Protein AF-A0A1F8AQX5-F1 (afdb_monomer)

pLDDT: mean 91.67, std 10.39, range [39.06, 98.69]

InterPro domains:
  IPR021519 Protein of unknown function DUF3182 [PF11379] (1-278)

Mean predicted aligned error: 4.89 Å

Nearest PDB structures (foldseek):
  3wvq-assembly5_C  TM=5.794E-01  e=1.019E-07  Streptomyces cirratus
  3wvq-assembly4_B  TM=5.796E-01  e=1.596E-07  Streptomyces cirratus
  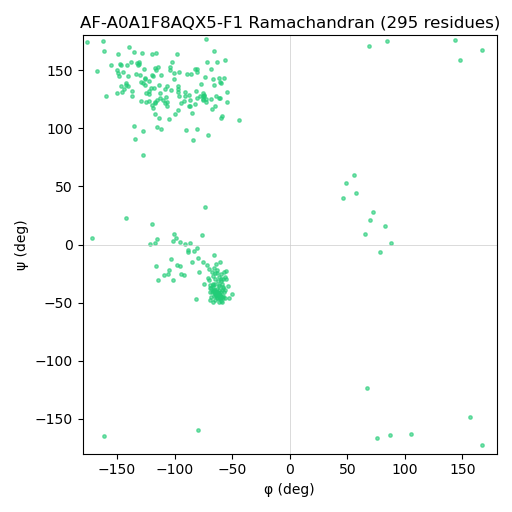3wvr-assembly6_D  TM=6.283E-01  e=5.482E-07  Streptomyces cirratus
  4hr7-assembly1_A  TM=4.420E-01  e=5.482E-07  Escherichia coli K-12
  4mv4-assembly1_A  TM=5.420E-01  e=3.489E-06  Haemophilus influenzae Rd KW20

Solvent-accessible surface area (backbone atoms only — not comparable to full-atom values): 16024 Å² total; per-residue (Å²): 124,98,70,85,55,41,88,72,50,80,18,58,50,63,94,46,74,53,74,54,23,42,26,41,54,26,38,58,72,73,80,88,84,73,68,46,87,75,63,49,68,69,57,5,62,72,40,48,88,38,22,55,67,48,23,22,28,40,45,74,70,44,45,52,50,36,52,50,53,38,47,75,72,69,38,51,37,25,39,35,52,24,84,59,66,61,62,51,70,55,45,76,45,87,42,71,72,50,45,53,57,58,56,71,73,51,57,66,69,55,29,35,66,58,25,31,28,40,28,55,40,60,44,92,59,49,48,38,30,22,32,42,34,46,60,92,96,39,50,25,12,39,40,31,43,57,36,78,37,80,57,89,98,41,56,36,69,28,25,25,48,31,41,39,22,54,35,46,69,70,40,34,52,71,74,63,50,65,48,72,69,55,43,48,38,45,52,37,25,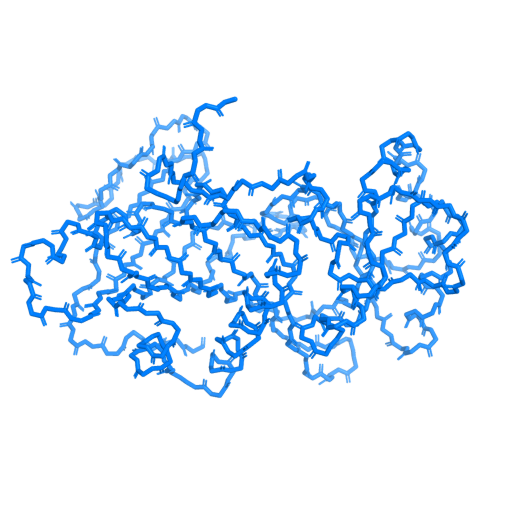50,52,49,57,62,55,48,54,81,68,69,52,45,64,12,19,41,32,24,35,19,43,34,27,24,35,90,84,67,51,78,49,64,16,45,66,43,54,46,28,63,81,54,80,63,46,59,36,57,55,54,46,52,56,49,38,70,78,35,76,86,56,55,61,44,35,23,40,23,41,44,38,72,52,61,79,87,78,81,58,93,76,45,45,77,80,40,84,46,80,64,40,27,34,34,23,32,77,43,78,84,86,62,86,80,79,70,124

Structure (mmCIF, N/CA/C/O backbone):
data_AF-A0A1F8AQX5-F1
#
_entry.id   AF-A0A1F8AQX5-F1
#
loop_
_atom_site.group_PDB
_atom_site.id
_atom_site.type_symbol
_atom_site.label_atom_id
_atom_site.label_alt_id
_atom_site.label_comp_id
_atom_site.label_asym_id
_atom_site.label_entity_id
_atom_site.label_seq_id
_atom_site.pdbx_PDB_ins_code
_atom_site.Cartn_x
_atom_site.Cartn_y
_atom_site.Cartn_z
_atom_site.occupancy
_atom_site.B_iso_or_equiv
_atom_site.auth_seq_id
_atom_site.auth_comp_id
_atom_site.auth_asym_id
_atom_site.auth_atom_id
_atom_site.pdbx_PDB_model_num
ATOM 1 N N . MET A 1 1 ? -2.960 -25.945 7.304 1.00 61.38 1 MET A N 1
ATOM 2 C CA . MET A 1 1 ? -3.423 -24.997 8.339 1.00 61.38 1 MET A CA 1
ATOM 3 C C . MET A 1 1 ? -4.936 -25.080 8.363 1.00 61.38 1 MET A C 1
ATOM 5 O O . MET A 1 1 ? -5.506 -25.111 7.284 1.00 61.38 1 MET A O 1
ATOM 9 N N . GLY A 1 2 ? -5.571 -25.205 9.529 1.00 82.12 2 GLY A N 1
ATOM 10 C CA . GLY A 1 2 ? -7.028 -25.380 9.661 1.00 82.12 2 GLY A CA 1
ATOM 11 C C . GLY A 1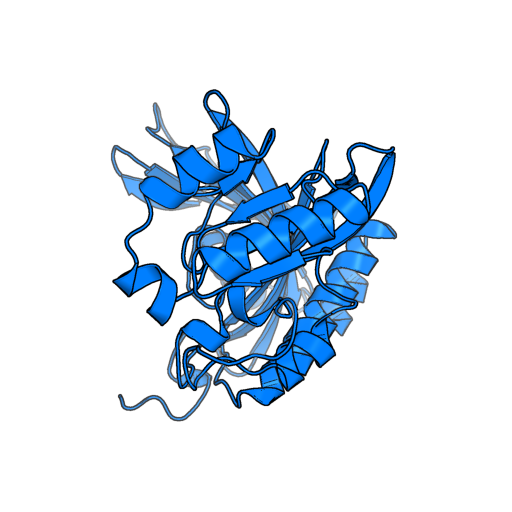 2 ? -7.856 -24.118 9.389 1.00 82.12 2 GLY A C 1
ATOM 12 O O . GLY A 1 2 ? -8.875 -23.936 10.034 1.00 82.12 2 GLY A O 1
ATOM 13 N N . ILE A 1 3 ? -7.397 -23.243 8.489 1.00 86.06 3 ILE A N 1
ATOM 14 C CA . ILE A 1 3 ? -8.110 -22.030 8.072 1.00 86.06 3 ILE A CA 1
ATOM 15 C C . ILE A 1 3 ? -9.075 -22.445 6.965 1.00 86.06 3 ILE A C 1
ATOM 17 O O . ILE A 1 3 ? -8.630 -22.861 5.894 1.00 86.06 3 ILE A O 1
ATOM 21 N N . CYS A 1 4 ? -10.372 -22.364 7.235 1.00 88.62 4 CYS A N 1
ATOM 22 C CA . CYS A 1 4 ? -11.435 -22.742 6.306 1.00 88.62 4 CYS A CA 1
ATOM 23 C C . CYS A 1 4 ? -12.264 -21.527 5.876 1.00 88.62 4 CYS A C 1
ATOM 25 O O . CYS A 1 4 ? -12.783 -21.503 4.762 1.00 88.62 4 CYS A O 1
ATOM 27 N N . THR A 1 5 ? -12.386 -20.526 6.748 1.00 91.69 5 THR A N 1
ATOM 28 C CA . THR A 1 5 ? -13.221 -19.339 6.552 1.00 91.69 5 THR A CA 1
ATOM 29 C C . THR A 1 5 ? -12.513 -18.073 7.037 1.00 91.69 5 THR A C 1
ATOM 31 O O . THR A 1 5 ? -11.461 -18.126 7.677 1.00 91.69 5 THR A O 1
ATOM 34 N N . VAL A 1 6 ? -13.090 -16.911 6.723 1.00 92.62 6 VAL A N 1
ATOM 35 C CA . VAL A 1 6 ? -12.591 -15.610 7.194 1.00 92.62 6 VAL A CA 1
ATOM 36 C C . VAL A 1 6 ? -12.710 -15.437 8.712 1.00 92.62 6 VAL A C 1
ATOM 38 O O . VAL A 1 6 ? -11.969 -14.645 9.280 1.00 92.62 6 VAL A O 1
ATOM 41 N N . ASP A 1 7 ? -13.568 -16.200 9.390 1.00 91.06 7 ASP A N 1
ATOM 42 C CA . ASP A 1 7 ? -13.726 -16.127 10.848 1.00 91.06 7 ASP A CA 1
ATOM 43 C C . ASP A 1 7 ? -12.575 -16.804 11.616 1.00 91.06 7 ASP A C 1
ATOM 45 O O . ASP A 1 7 ? -12.392 -16.563 12.809 1.00 91.06 7 ASP A O 1
ATOM 49 N N . ASP A 1 8 ? -11.755 -17.617 10.940 1.00 92.06 8 ASP A N 1
ATOM 50 C CA . ASP A 1 8 ? -10.680 -18.386 11.580 1.00 92.06 8 ASP A CA 1
ATOM 51 C C . ASP A 1 8 ? -9.415 -17.554 11.863 1.00 92.06 8 ASP A C 1
ATOM 53 O O . ASP A 1 8 ? -8.489 -18.026 12.529 1.00 92.06 8 ASP A O 1
ATOM 57 N N . PHE A 1 9 ? -9.313 -16.338 11.315 1.00 93.88 9 PHE A N 1
ATOM 58 C CA . PHE A 1 9 ? -8.096 -15.527 11.384 1.00 93.88 9 PHE A CA 1
ATOM 59 C C . PHE A 1 9 ? -8.356 -14.043 11.109 1.00 93.88 9 PHE A C 1
ATOM 61 O O . PHE A 1 9 ? -9.386 -13.669 10.565 1.00 93.88 9 PHE A O 1
ATOM 68 N N . TYR A 1 10 ? -7.377 -13.187 11.414 1.00 94.31 10 TYR A N 1
ATOM 69 C CA . TYR A 1 10 ? -7.399 -11.765 11.060 1.00 94.31 10 TYR A CA 1
ATOM 70 C C . TYR A 1 10 ? -6.271 -11.435 10.072 1.00 94.31 10 TYR A C 1
ATOM 72 O O . TYR A 1 10 ? -5.104 -11.335 10.458 1.00 94.31 10 TYR A O 1
ATOM 80 N N . GLY A 1 11 ? -6.601 -11.311 8.785 1.00 95.38 11 GLY A N 1
ATOM 81 C CA . GLY A 1 11 ? -5.648 -11.019 7.720 1.00 95.38 11 GLY A CA 1
ATOM 82 C C . GLY A 1 11 ? -6.108 -11.462 6.328 1.00 95.38 11 GLY A C 1
ATOM 83 O O . GLY A 1 11 ? -7.300 -11.515 6.034 1.00 95.38 11 GLY A O 1
ATOM 84 N N . GLY A 1 12 ? -5.147 -11.833 5.475 1.00 94.75 12 GLY A N 1
ATOM 85 C CA . GLY A 1 12 ? -5.414 -12.478 4.185 1.00 94.75 12 GLY A CA 1
ATOM 86 C C . GLY A 1 12 ? -4.656 -13.793 4.026 1.00 94.75 12 GLY A C 1
ATOM 87 O O . GLY A 1 12 ? -3.478 -13.873 4.374 1.00 94.75 12 GLY A O 1
ATOM 88 N N . ALA A 1 13 ? -5.329 -14.809 3.491 1.00 95.00 13 ALA A N 1
ATOM 89 C CA . ALA A 1 13 ? -4.745 -16.082 3.097 1.00 95.00 13 ALA A CA 1
ATOM 90 C C . ALA A 1 13 ? -4.874 -16.248 1.579 1.00 95.00 13 ALA A C 1
ATOM 92 O O . ALA A 1 13 ? -5.961 -16.163 1.007 1.00 95.00 13 ALA A O 1
ATOM 93 N N . VAL A 1 14 ? -3.735 -16.477 0.932 1.00 94.31 14 VAL A N 1
ATOM 94 C CA . VAL A 1 14 ? -3.608 -16.579 -0.523 1.00 94.31 14 VAL A CA 1
ATOM 95 C C . VAL A 1 14 ? -2.814 -17.818 -0.903 1.00 94.31 14 VAL A C 1
ATOM 97 O O . VAL A 1 14 ? -1.992 -18.301 -0.125 1.00 94.31 14 VAL A O 1
ATOM 100 N N . ARG A 1 15 ? -3.049 -18.328 -2.116 1.00 93.12 15 ARG A N 1
ATOM 101 C CA . ARG A 1 15 ? -2.338 -19.507 -2.639 1.00 93.12 15 ARG A CA 1
ATOM 102 C C . ARG A 1 15 ? -0.848 -19.242 -2.864 1.00 93.12 15 ARG A C 1
ATOM 104 O O . ARG A 1 15 ? -0.041 -20.142 -2.665 1.00 93.12 15 ARG A O 1
ATOM 111 N N . ASP A 1 16 ? -0.503 -18.018 -3.254 1.00 94.69 16 ASP A N 1
ATOM 112 C CA . ASP A 1 16 ? 0.871 -17.560 -3.442 1.00 94.69 16 ASP A CA 1
ATOM 113 C C . ASP A 1 16 ? 0.997 -16.104 -2.969 1.00 94.69 16 ASP A C 1
ATOM 115 O O . ASP A 1 16 ? 0.111 -15.285 -3.222 1.00 94.69 16 ASP A O 1
ATOM 119 N N . LEU A 1 17 ? 2.093 -15.772 -2.278 1.00 92.94 17 LEU A N 1
ATOM 120 C CA . LEU A 1 17 ? 2.344 -14.421 -1.761 1.00 92.94 17 LEU A CA 1
ATOM 121 C C . LEU A 1 17 ? 2.477 -13.379 -2.875 1.00 92.94 17 LEU A C 1
ATOM 123 O O . LEU A 1 17 ? 2.238 -12.196 -2.631 1.00 92.94 17 LEU A O 1
ATOM 127 N N . LEU A 1 18 ? 2.804 -13.798 -4.100 1.00 94.12 18 LEU A N 1
ATOM 128 C CA . LEU A 1 18 ? 2.840 -12.904 -5.247 1.00 94.12 18 LEU A CA 1
ATOM 129 C C . LEU A 1 18 ? 1.468 -12.260 -5.499 1.00 94.12 18 LEU A C 1
ATOM 131 O O . LEU A 1 18 ? 1.431 -11.094 -5.882 1.00 94.12 18 LEU A O 1
ATOM 135 N N . HIS A 1 19 ? 0.356 -12.944 -5.190 1.00 95.81 19 HIS A N 1
ATOM 136 C CA . HIS A 1 19 ? -1.011 -12.435 -5.393 1.00 95.81 19 HIS A CA 1
ATOM 137 C C . HIS A 1 19 ? -1.346 -11.200 -4.546 1.00 95.81 19 HIS A C 1
ATOM 139 O O . HIS A 1 19 ? -2.306 -10.504 -4.844 1.00 95.81 19 HIS A O 1
ATOM 145 N N . VAL A 1 20 ? -0.571 -10.918 -3.499 1.00 95.06 20 VAL A N 1
ATOM 146 C CA . VAL A 1 20 ? -0.718 -9.723 -2.648 1.00 95.06 20 VAL A CA 1
ATOM 147 C C . VAL A 1 20 ? 0.541 -8.858 -2.670 1.00 95.06 20 VAL A C 1
ATOM 149 O O . VAL A 1 20 ? 0.752 -8.039 -1.783 1.00 95.06 20 VAL A O 1
ATOM 152 N N . SER A 1 21 ? 1.404 -9.051 -3.670 1.00 95.50 21 SER A N 1
ATOM 153 C CA . SER A 1 21 ? 2.631 -8.272 -3.838 1.00 95.50 21 SER A CA 1
ATOM 154 C C . SER A 1 21 ? 2.445 -7.142 -4.847 1.00 95.50 21 SER A C 1
ATOM 156 O O . SER A 1 21 ? 1.541 -7.171 -5.679 1.00 95.50 21 SER A O 1
ATOM 158 N N . LYS A 1 22 ? 3.357 -6.166 -4.851 1.00 95.69 22 LYS A N 1
ATOM 159 C CA . LYS A 1 22 ? 3.291 -5.035 -5.795 1.00 95.69 22 LYS A CA 1
ATOM 160 C C . LYS A 1 22 ? 3.424 -5.462 -7.257 1.00 95.69 22 LYS A C 1
ATOM 162 O O . LYS A 1 22 ? 2.967 -4.749 -8.140 1.00 95.69 22 LYS A O 1
ATOM 167 N N . THR A 1 23 ? 4.053 -6.602 -7.543 1.00 95.81 23 THR A N 1
ATOM 168 C CA . THR A 1 23 ? 4.272 -7.039 -8.932 1.00 95.81 23 THR A CA 1
ATOM 169 C C . THR A 1 23 ? 2.996 -7.491 -9.614 1.00 95.81 23 THR A C 1
ATOM 171 O O . THR A 1 23 ? 2.880 -7.322 -10.823 1.00 95.81 23 THR A O 1
ATOM 174 N N . VAL A 1 24 ? 2.018 -8.004 -8.868 1.00 95.94 24 VAL A N 1
ATOM 175 C CA . VAL A 1 24 ? 0.735 -8.423 -9.446 1.00 95.94 24 VAL A CA 1
ATOM 176 C C . VAL A 1 24 ? -0.083 -7.241 -9.970 1.00 95.94 24 VAL A C 1
ATOM 178 O O . VAL A 1 24 ? -0.899 -7.413 -10.868 1.00 95.94 24 VAL A O 1
ATOM 181 N N . LEU A 1 25 ? 0.178 -6.038 -9.449 1.00 97.38 25 LEU A N 1
ATOM 182 C CA . LEU A 1 25 ? -0.511 -4.803 -9.819 1.00 97.38 25 LEU A CA 1
ATOM 183 C C . LEU A 1 25 ? -0.165 -4.327 -11.232 1.00 97.38 25 LEU A C 1
ATOM 185 O O . LEU A 1 25 ? -0.910 -3.546 -11.811 1.00 97.38 25 LEU A O 1
ATOM 189 N N . HIS A 1 26 ? 0.969 -4.768 -11.783 1.00 97.56 26 HIS A N 1
ATOM 190 C CA . HIS A 1 26 ? 1.551 -4.159 -12.974 1.00 97.56 26 HIS A CA 1
ATOM 191 C C . HIS A 1 26 ? 1.725 -5.146 -14.124 1.00 97.56 26 HIS A C 1
ATOM 193 O O . HIS A 1 26 ? 2.140 -6.299 -13.963 1.00 97.56 26 HIS A O 1
ATOM 199 N N . ASN A 1 27 ? 1.457 -4.654 -15.332 1.00 95.62 27 ASN A N 1
ATOM 200 C CA . ASN A 1 27 ? 1.741 -5.378 -16.566 1.00 95.62 27 ASN A CA 1
ATOM 201 C C . ASN A 1 27 ? 3.253 -5.551 -16.768 1.00 95.62 27 ASN A C 1
ATOM 203 O O . ASN A 1 27 ? 4.069 -4.891 -16.133 1.00 95.62 27 ASN A O 1
ATOM 207 N N . ARG A 1 28 ? 3.648 -6.425 -17.690 1.00 94.75 28 ARG A N 1
ATOM 208 C CA . ARG A 1 28 ? 5.048 -6.569 -18.116 1.00 94.75 28 ARG A CA 1
ATOM 209 C C . ARG A 1 28 ? 5.256 -5.922 -19.477 1.00 94.75 28 ARG A C 1
ATOM 211 O O . ARG A 1 28 ? 4.336 -5.864 -20.290 1.00 94.75 28 ARG A O 1
ATOM 218 N N . VAL A 1 29 ? 6.478 -5.467 -19.749 1.00 92.12 29 VAL A N 1
ATOM 219 C CA . VAL A 1 29 ? 6.829 -4.986 -21.091 1.00 92.12 29 VAL A CA 1
ATOM 220 C C . VAL A 1 29 ? 7.015 -6.170 -22.039 1.00 92.12 29 VAL A C 1
ATOM 222 O O . VAL A 1 29 ? 7.838 -7.049 -21.796 1.00 92.12 29 VAL A O 1
ATOM 225 N N . GLY A 1 30 ? 6.292 -6.156 -23.160 1.00 80.88 30 GLY A N 1
ATOM 226 C CA . GLY A 1 30 ? 6.380 -7.189 -24.193 1.00 80.88 30 GLY A CA 1
ATOM 227 C C . GLY A 1 30 ? 5.681 -8.500 -23.815 1.00 80.88 30 GLY A C 1
ATOM 228 O O . GLY A 1 30 ? 4.880 -8.562 -22.885 1.00 80.88 30 GLY A O 1
ATOM 229 N N . ARG A 1 31 ? 5.953 -9.571 -24.573 1.00 73.38 31 ARG A N 1
ATOM 230 C CA . ARG A 1 31 ? 5.407 -10.902 -24.265 1.00 73.38 31 ARG A CA 1
ATOM 231 C C . ARG A 1 31 ? 6.160 -11.510 -23.084 1.00 73.38 31 ARG A C 1
ATOM 233 O O . ARG A 1 31 ? 7.377 -11.678 -23.150 1.00 73.38 31 ARG A O 1
ATOM 240 N N . ALA A 1 32 ? 5.416 -11.882 -22.045 1.00 66.69 32 ALA A N 1
ATOM 241 C CA . ALA A 1 32 ? 5.934 -12.644 -20.919 1.00 66.69 32 ALA A CA 1
ATOM 242 C C . ALA A 1 32 ? 6.515 -13.975 -21.420 1.00 66.69 32 ALA A C 1
ATOM 244 O O . ALA A 1 32 ? 5.780 -14.830 -21.907 1.00 66.69 32 ALA A O 1
ATOM 245 N N . THR A 1 33 ? 7.836 -14.120 -21.352 1.00 64.44 33 THR A N 1
ATOM 246 C CA . THR A 1 33 ? 8.551 -15.331 -21.797 1.00 64.44 33 THR A CA 1
ATOM 247 C C . THR A 1 33 ? 9.112 -16.132 -20.625 1.00 64.44 33 THR A C 1
ATOM 249 O O . THR A 1 33 ? 9.174 -17.349 -20.720 1.00 64.44 33 THR A O 1
ATOM 252 N N . ASP A 1 34 ? 9.394 -15.465 -19.499 1.00 71.88 34 ASP A N 1
ATOM 253 C CA . ASP A 1 34 ? 9.919 -16.058 -18.262 1.00 71.88 34 ASP A CA 1
ATOM 254 C C . ASP A 1 34 ? 9.259 -15.419 -17.029 1.00 71.88 34 ASP A C 1
ATOM 256 O O . ASP A 1 34 ? 9.111 -14.206 -16.978 1.00 71.88 34 ASP A O 1
ATOM 260 N N . GLY A 1 35 ? 8.843 -16.164 -16.008 1.00 78.62 35 GLY A N 1
ATOM 261 C CA . GLY A 1 35 ? 8.326 -15.574 -14.764 1.00 78.62 35 GLY A CA 1
ATOM 262 C C . GLY A 1 35 ? 7.617 -16.593 -13.873 1.00 78.62 35 GLY A C 1
ATOM 263 O O . GLY A 1 35 ? 7.350 -17.706 -14.329 1.00 78.62 35 GLY A O 1
ATOM 264 N N . PRO A 1 36 ? 7.321 -16.249 -12.610 1.00 90.94 36 PRO A N 1
ATOM 265 C CA . PRO A 1 36 ? 6.617 -17.144 -11.701 1.00 90.94 36 PRO A CA 1
ATOM 266 C C . PRO A 1 36 ? 5.239 -17.518 -12.246 1.00 90.94 36 PRO A C 1
ATOM 268 O O . PRO A 1 36 ? 4.508 -16.651 -12.720 1.00 90.94 36 PRO A O 1
ATOM 271 N N . ALA A 1 37 ? 4.851 -18.786 -12.103 1.00 91.81 37 ALA A N 1
ATOM 272 C CA . ALA A 1 37 ? 3.526 -19.264 -12.509 1.00 91.81 37 ALA A CA 1
ATOM 273 C C . ALA A 1 37 ? 2.374 -18.546 -11.778 1.00 91.81 37 ALA A C 1
ATOM 275 O O . ALA A 1 37 ? 1.270 -18.464 -12.305 1.00 91.81 37 ALA A O 1
ATOM 276 N N . ALA A 1 38 ? 2.641 -18.010 -10.582 1.00 93.75 38 ALA A N 1
ATOM 277 C CA . ALA A 1 38 ? 1.690 -17.222 -9.803 1.00 93.75 38 ALA A CA 1
ATOM 278 C C . ALA A 1 38 ? 1.414 -15.823 -10.390 1.00 93.75 38 ALA A C 1
ATOM 280 O O . ALA A 1 38 ? 0.420 -15.192 -10.037 1.00 93.75 38 ALA A O 1
ATOM 281 N N . TYR A 1 39 ? 2.271 -15.307 -11.281 1.00 95.00 39 TYR A N 1
ATOM 282 C CA . TYR A 1 39 ? 2.012 -14.032 -11.946 1.00 95.00 39 TYR A CA 1
ATOM 283 C C . TYR A 1 39 ? 0.947 -14.199 -13.036 1.00 95.00 39 TYR A C 1
ATOM 285 O O . TYR A 1 39 ? 1.090 -15.021 -13.940 1.00 95.00 39 TYR A O 1
ATOM 293 N N . SER A 1 40 ? -0.090 -13.361 -12.987 1.00 94.56 40 SER A N 1
ATOM 294 C CA . SER A 1 40 ? -1.195 -13.371 -13.947 1.00 94.56 40 SER A CA 1
ATOM 295 C C . SER A 1 40 ? -1.211 -12.087 -14.786 1.00 94.56 40 SER A C 1
ATOM 297 O O . SER A 1 40 ? -1.608 -11.036 -14.276 1.00 94.56 40 SER A O 1
ATOM 299 N N . PRO A 1 41 ? -0.859 -12.151 -16.087 1.00 94.44 41 PRO A N 1
ATOM 300 C CA . PRO A 1 41 ? -1.031 -11.022 -17.002 1.00 94.44 41 PRO A CA 1
ATOM 301 C C . PRO A 1 41 ? -2.491 -10.561 -17.104 1.00 94.44 41 PRO A C 1
ATOM 303 O O . PRO A 1 41 ? -2.750 -9.372 -17.242 1.00 94.44 41 PRO A O 1
ATOM 306 N N . SER A 1 42 ? -3.451 -11.488 -17.009 1.00 95.88 42 SER A N 1
ATOM 307 C CA . SER A 1 42 ? -4.882 -11.169 -17.072 1.00 95.88 42 SER A CA 1
ATOM 308 C C . SER A 1 42 ? -5.335 -10.335 -15.876 1.00 95.88 42 SER A C 1
ATOM 310 O O . SER A 1 42 ? -6.110 -9.395 -16.042 1.00 95.88 42 SER A O 1
ATOM 312 N N . PHE A 1 43 ? -4.828 -10.643 -14.678 1.00 97.50 43 PHE A N 1
ATOM 313 C CA . PHE A 1 43 ? -5.111 -9.837 -13.492 1.00 97.50 43 PHE A CA 1
ATOM 314 C C . PHE A 1 43 ? -4.490 -8.443 -13.624 1.00 97.50 43 PHE A C 1
ATOM 316 O O . PHE A 1 43 ? -5.193 -7.450 -13.472 1.00 97.50 43 PHE A O 1
ATOM 323 N N . ALA A 1 44 ? -3.206 -8.366 -13.992 1.00 97.00 44 ALA A N 1
ATOM 324 C CA . ALA A 1 44 ? -2.507 -7.096 -14.183 1.00 97.00 44 ALA A CA 1
ATOM 325 C C . ALA A 1 44 ? -3.179 -6.199 -15.243 1.00 97.00 44 ALA A C 1
ATOM 327 O O . ALA A 1 44 ? -3.252 -4.983 -15.079 1.00 97.00 44 ALA A O 1
ATOM 328 N N . ALA A 1 45 ? -3.721 -6.792 -16.310 1.00 96.19 45 ALA A N 1
ATOM 329 C CA . ALA A 1 45 ? -4.510 -6.077 -17.308 1.00 96.19 45 ALA A CA 1
ATOM 330 C C . ALA A 1 45 ? -5.867 -5.602 -16.764 1.00 96.19 45 ALA A C 1
ATOM 332 O O . ALA A 1 45 ? -6.326 -4.533 -17.140 1.00 96.19 45 ALA A O 1
ATOM 333 N N . THR A 1 46 ? -6.498 -6.367 -15.869 1.00 97.88 46 THR A N 1
ATOM 334 C CA . THR A 1 46 ? -7.792 -6.004 -15.262 1.00 97.88 46 THR A CA 1
ATOM 335 C C . THR A 1 46 ? -7.674 -4.778 -14.358 1.00 97.88 46 THR A C 1
ATOM 337 O O . THR A 1 46 ? -8.593 -3.968 -14.295 1.00 97.88 46 THR A O 1
ATOM 340 N N . VAL A 1 47 ? -6.544 -4.624 -13.663 1.00 98.25 47 VAL A N 1
ATOM 341 C CA . VAL A 1 47 ? -6.335 -3.540 -12.688 1.00 98.25 47 VAL A CA 1
ATOM 342 C C . VAL A 1 47 ? -5.534 -2.356 -13.239 1.00 98.25 47 VAL A C 1
ATOM 344 O O . VAL A 1 47 ? -5.226 -1.435 -12.486 1.00 98.25 47 VAL A O 1
ATOM 347 N N . SER A 1 48 ? -5.202 -2.341 -14.536 1.00 96.94 48 SER A N 1
ATOM 348 C CA . SER A 1 48 ? -4.287 -1.344 -15.115 1.00 96.94 48 SER A CA 1
ATOM 349 C C . SER A 1 48 ? -4.752 0.101 -14.956 1.00 96.94 48 SER A C 1
ATOM 351 O O . SER A 1 48 ? -3.918 0.997 -14.863 1.00 96.94 48 SER A O 1
ATOM 353 N N . ASP A 1 49 ? -6.065 0.322 -14.905 1.00 97.38 49 ASP A N 1
ATOM 354 C CA . ASP A 1 49 ? -6.665 1.661 -14.860 1.00 97.38 49 ASP A CA 1
ATOM 355 C C . ASP A 1 49 ? -6.822 2.197 -13.427 1.00 97.38 49 ASP A C 1
ATOM 357 O O . ASP A 1 49 ? -7.206 3.349 -13.220 1.00 97.38 49 ASP A O 1
ATOM 361 N N . ILE A 1 50 ? -6.533 1.370 -12.417 1.00 98.19 50 ILE A N 1
ATOM 362 C CA . ILE A 1 50 ? -6.643 1.734 -10.996 1.00 98.19 50 ILE A CA 1
ATOM 363 C C . ILE A 1 50 ? -5.293 1.737 -10.272 1.00 98.19 50 ILE A C 1
ATOM 365 O O . ILE A 1 50 ? -5.257 1.957 -9.063 1.00 98.19 50 ILE A O 1
ATOM 369 N N . VAL A 1 51 ? -4.191 1.521 -10.993 1.00 98.44 51 VAL A N 1
ATOM 370 C CA . VAL A 1 51 ? -2.807 1.582 -10.498 1.00 98.44 51 VAL A CA 1
ATOM 371 C C . VAL A 1 51 ? -2.053 2.714 -11.199 1.00 98.44 51 VAL A C 1
ATOM 373 O O . VAL A 1 51 ? -2.504 3.243 -12.213 1.00 98.44 51 VAL A O 1
ATOM 376 N N . LEU A 1 52 ? -0.894 3.111 -10.671 1.00 97.81 52 LEU A N 1
ATOM 377 C CA . LEU A 1 52 ? -0.046 4.081 -11.369 1.00 97.81 52 LEU A CA 1
ATOM 378 C C . LEU A 1 52 ? 0.547 3.467 -12.647 1.00 97.81 52 LEU A C 1
ATOM 380 O O . LEU A 1 52 ? 0.804 2.263 -12.670 1.00 97.81 52 LEU A O 1
ATOM 384 N N . PRO A 1 53 ? 0.843 4.265 -13.692 1.00 97.50 53 PRO A N 1
ATOM 385 C CA . PRO A 1 53 ? 1.547 3.756 -14.859 1.00 97.50 53 PRO A CA 1
ATOM 386 C C . PRO A 1 53 ? 2.860 3.091 -14.440 1.00 97.50 53 PRO A C 1
ATOM 388 O O . PRO A 1 53 ? 3.708 3.701 -13.788 1.00 97.50 53 PRO A O 1
ATOM 391 N N . GLY A 1 54 ? 3.027 1.824 -14.800 1.00 97.38 54 GLY A N 1
ATOM 392 C CA . GLY A 1 54 ? 4.143 1.032 -14.316 1.00 97.38 54 GLY A CA 1
ATOM 393 C C . GLY A 1 54 ? 4.204 -0.355 -14.926 1.00 97.38 54 GLY A C 1
ATOM 394 O O . GLY A 1 54 ? 3.340 -0.769 -15.703 1.00 97.38 54 GLY A O 1
ATOM 395 N N . PHE A 1 55 ? 5.287 -1.048 -14.593 1.00 97.62 55 PHE A N 1
ATOM 396 C CA . PHE A 1 55 ? 5.597 -2.378 -15.071 1.00 97.62 55 PHE A CA 1
ATOM 397 C C . PHE A 1 55 ? 6.236 -3.228 -13.978 1.00 97.62 55 PHE A C 1
ATOM 399 O O . PHE A 1 55 ? 7.166 -2.800 -13.288 1.00 97.62 55 PHE A O 1
ATOM 406 N N . ALA A 1 56 ? 5.792 -4.476 -13.889 1.00 97.06 56 ALA A N 1
ATOM 407 C CA . ALA A 1 56 ? 6.504 -5.528 -13.189 1.00 97.06 56 ALA A CA 1
ATOM 408 C C . ALA A 1 56 ? 7.590 -6.118 -14.097 1.00 97.06 56 ALA A C 1
ATOM 410 O O . ALA A 1 56 ? 7.454 -6.155 -15.324 1.00 97.06 56 ALA A O 1
ATOM 411 N N . PHE A 1 57 ? 8.665 -6.619 -13.496 1.00 95.81 57 PHE A N 1
ATOM 412 C CA . PHE A 1 57 ? 9.715 -7.331 -14.214 1.00 95.81 57 PHE A CA 1
ATOM 413 C C . PHE A 1 57 ? 10.378 -8.407 -13.352 1.00 95.81 57 PHE A C 1
ATOM 415 O O . PHE A 1 57 ? 10.527 -8.252 -12.140 1.00 95.81 57 PHE A O 1
ATOM 422 N N . PHE A 1 58 ? 10.806 -9.491 -14.001 1.00 94.62 58 PHE A N 1
ATOM 423 C CA . PHE A 1 58 ? 11.406 -10.674 -13.367 1.00 94.62 58 PHE A CA 1
ATOM 424 C C . PHE A 1 58 ? 12.824 -10.957 -13.880 1.00 94.62 58 PHE A C 1
ATOM 426 O O . PHE A 1 58 ? 13.485 -11.902 -13.447 1.00 94.62 58 PHE A O 1
ATOM 433 N N . THR A 1 59 ? 13.323 -10.120 -14.793 1.00 93.19 59 THR A N 1
ATOM 434 C CA . THR A 1 59 ? 14.703 -10.159 -15.281 1.00 93.19 59 THR A CA 1
ATOM 435 C C . THR A 1 59 ? 15.289 -8.755 -15.405 1.00 93.19 59 THR A C 1
ATOM 437 O O . THR A 1 59 ? 14.578 -7.768 -15.582 1.00 93.19 59 THR A O 1
ATOM 440 N N . ILE A 1 60 ? 16.619 -8.660 -15.373 1.00 93.00 60 ILE A N 1
ATOM 441 C CA . ILE A 1 60 ? 17.351 -7.398 -15.566 1.00 93.00 60 ILE A CA 1
ATOM 442 C C . ILE A 1 60 ? 17.006 -6.754 -16.918 1.00 93.00 60 ILE A C 1
ATOM 444 O O . ILE A 1 60 ? 16.798 -5.546 -16.998 1.00 93.00 60 ILE A O 1
ATOM 448 N N . LYS A 1 61 ? 16.891 -7.568 -17.977 1.00 92.31 61 LYS A N 1
ATOM 449 C CA . LYS A 1 61 ? 16.535 -7.113 -19.329 1.00 92.31 61 LYS A CA 1
ATOM 450 C C . LYS A 1 61 ? 15.154 -6.457 -19.358 1.00 92.31 61 LYS A C 1
ATOM 452 O O . LYS A 1 61 ? 14.990 -5.403 -19.966 1.00 92.31 61 LYS A O 1
ATOM 457 N N . GLU A 1 62 ? 14.179 -7.063 -18.689 1.00 94.31 62 GLU A N 1
ATOM 458 C CA . GLU A 1 62 ? 12.839 -6.491 -18.559 1.00 94.31 62 GLU A CA 1
ATOM 459 C C . GLU A 1 62 ? 12.833 -5.211 -17.729 1.00 94.31 62 GLU A C 1
ATOM 461 O O . GLU A 1 62 ? 12.123 -4.279 -18.085 1.00 94.31 62 GLU A O 1
ATOM 466 N N . GLY A 1 63 ? 13.663 -5.127 -16.684 1.00 94.56 63 GLY A N 1
ATOM 467 C CA . GLY A 1 63 ? 13.829 -3.901 -15.903 1.00 94.56 63 GLY A CA 1
ATOM 468 C C . GLY A 1 63 ? 14.273 -2.715 -16.766 1.00 94.56 63 GLY A C 1
ATOM 469 O O . GLY A 1 63 ? 13.699 -1.634 -16.666 1.00 94.56 63 GLY A O 1
ATOM 470 N N . TYR A 1 64 ? 15.236 -2.916 -17.673 1.00 95.25 64 TYR A N 1
ATOM 471 C CA . TYR A 1 64 ? 15.624 -1.878 -18.638 1.00 95.25 64 TYR A CA 1
ATOM 472 C C . TYR A 1 64 ? 14.511 -1.559 -19.642 1.00 95.25 64 TYR A C 1
ATOM 474 O O . TYR A 1 64 ? 14.291 -0.392 -19.957 1.00 95.25 64 TYR A O 1
ATOM 482 N N . ALA A 1 65 ? 13.783 -2.568 -20.127 1.00 95.00 65 ALA A N 1
ATOM 483 C CA . ALA A 1 65 ? 12.661 -2.350 -21.039 1.00 95.00 65 ALA A CA 1
ATOM 484 C C . ALA A 1 65 ? 11.538 -1.523 -20.382 1.00 95.00 65 ALA A C 1
ATOM 486 O O . ALA A 1 65 ? 11.035 -0.584 -20.993 1.00 95.00 65 ALA A O 1
ATOM 487 N N . ALA A 1 66 ? 11.201 -1.824 -19.124 1.00 96.12 66 ALA A N 1
ATOM 488 C CA . ALA A 1 66 ? 10.259 -1.069 -18.299 1.00 96.12 66 ALA A CA 1
ATOM 489 C C . ALA A 1 66 ? 10.713 0.377 -18.070 1.00 96.12 66 ALA A C 1
ATOM 491 O O . ALA A 1 66 ? 9.928 1.307 -18.258 1.00 96.12 66 ALA A O 1
ATOM 492 N N . PHE A 1 67 ? 11.987 0.579 -17.727 1.00 97.12 67 PHE A N 1
ATOM 493 C CA . PHE A 1 67 ? 12.557 1.913 -17.543 1.00 97.12 67 PHE A CA 1
ATOM 494 C C . PHE A 1 67 ? 12.479 2.756 -18.824 1.00 97.12 67 PHE A C 1
ATOM 496 O O . PHE A 1 67 ? 12.045 3.911 -18.787 1.00 97.12 67 PHE A O 1
ATOM 503 N N . ASN A 1 68 ? 12.845 2.169 -19.964 1.00 96.06 68 ASN A N 1
ATOM 504 C CA . ASN A 1 68 ? 12.800 2.846 -21.257 1.00 96.06 68 ASN A CA 1
ATOM 505 C C . ASN A 1 68 ? 11.366 3.174 -21.679 1.00 96.06 68 ASN A C 1
ATOM 507 O O . ASN A 1 68 ? 11.121 4.257 -22.203 1.00 96.06 68 ASN A O 1
ATOM 511 N N . GLU A 1 69 ? 10.412 2.276 -21.429 1.00 96.81 69 GLU A N 1
ATOM 512 C CA . GLU A 1 69 ? 9.009 2.506 -21.772 1.00 96.81 69 GLU A CA 1
ATOM 513 C C . GLU A 1 69 ? 8.379 3.620 -20.922 1.00 96.81 69 GLU A C 1
ATOM 515 O O . GLU A 1 69 ? 7.686 4.474 -21.472 1.00 96.81 69 GLU A O 1
ATOM 520 N N . LEU A 1 70 ? 8.663 3.682 -19.615 1.00 96.38 70 LEU A N 1
ATOM 521 C CA . LEU A 1 70 ? 8.239 4.811 -18.773 1.00 96.38 70 LEU A CA 1
ATOM 522 C C . LEU A 1 70 ? 8.886 6.126 -19.224 1.00 96.38 70 LEU A C 1
ATOM 524 O O . LEU A 1 70 ? 8.192 7.132 -19.371 1.00 96.38 70 LEU A O 1
ATOM 528 N N . SER A 1 71 ? 10.185 6.101 -19.533 1.00 95.25 71 SER A N 1
ATOM 529 C CA . SER A 1 71 ? 10.912 7.280 -20.019 1.00 95.25 71 SER A CA 1
ATOM 530 C C . SER A 1 71 ? 10.346 7.788 -21.348 1.00 95.25 71 SER A C 1
ATOM 532 O O . SER A 1 71 ? 10.153 8.988 -21.524 1.00 95.25 71 SER A O 1
ATOM 534 N N . ARG A 1 72 ? 10.003 6.878 -22.271 1.00 95.50 72 ARG A N 1
ATOM 535 C CA . ARG A 1 72 ? 9.362 7.199 -23.558 1.00 95.50 72 ARG A CA 1
ATOM 536 C C . ARG A 1 72 ? 7.988 7.848 -23.375 1.00 95.50 72 ARG A C 1
ATOM 538 O O . ARG A 1 72 ? 7.592 8.666 -24.199 1.00 95.50 72 ARG A O 1
ATOM 545 N N . ARG A 1 73 ? 7.266 7.487 -22.309 1.00 94.38 73 ARG A N 1
ATOM 546 C CA . ARG A 1 73 ? 5.991 8.110 -21.911 1.00 94.38 73 ARG A CA 1
ATOM 547 C C . ARG A 1 73 ? 6.173 9.427 -21.146 1.00 94.38 73 ARG A C 1
ATOM 549 O O . ARG A 1 73 ? 5.182 10.072 -20.836 1.00 94.38 73 ARG A O 1
ATOM 556 N N . GLY A 1 74 ? 7.411 9.838 -20.865 1.00 94.38 74 GLY A N 1
ATOM 557 C CA . GLY A 1 74 ? 7.718 11.080 -20.153 1.00 94.38 74 GLY A CA 1
ATOM 558 C C . GLY A 1 74 ? 7.628 10.976 -18.630 1.00 94.38 74 GLY A C 1
ATOM 559 O O . GLY A 1 74 ? 7.580 12.005 -17.960 1.00 94.38 74 GLY A O 1
ATOM 560 N N . TYR A 1 75 ? 7.615 9.762 -18.071 1.00 95.62 75 TYR A N 1
ATOM 561 C CA . TYR A 1 75 ? 7.519 9.545 -16.630 1.00 95.62 75 TYR A CA 1
ATOM 562 C C . TYR A 1 75 ? 8.885 9.313 -15.982 1.00 95.62 75 TYR A C 1
ATOM 564 O O . TYR A 1 75 ? 9.685 8.496 -16.443 1.00 95.62 75 TYR A O 1
ATOM 572 N N . LEU A 1 76 ? 9.126 9.986 -14.854 1.00 95.38 76 LEU A N 1
ATOM 573 C CA . LEU A 1 76 ? 10.217 9.649 -13.943 1.00 95.38 76 LEU A CA 1
ATOM 574 C C . LEU A 1 76 ? 9.867 8.354 -13.205 1.00 95.38 76 LEU A C 1
ATOM 576 O O . LEU A 1 76 ? 8.816 8.278 -12.577 1.00 95.38 76 LEU A O 1
ATOM 580 N N . ALA A 1 77 ? 10.733 7.345 -13.254 1.00 96.06 77 ALA A N 1
ATOM 581 C CA . ALA A 1 77 ? 10.435 6.045 -12.663 1.00 96.06 77 ALA A CA 1
ATOM 582 C C . ALA A 1 77 ? 10.857 5.949 -11.186 1.00 96.06 77 ALA A C 1
ATOM 584 O O . ALA A 1 77 ? 11.889 6.482 -10.772 1.00 96.06 77 ALA A O 1
ATOM 585 N N . ARG A 1 78 ? 10.095 5.191 -10.400 1.00 95.06 78 ARG A N 1
ATOM 586 C CA . ARG A 1 78 ? 10.426 4.730 -9.053 1.00 95.06 78 ARG A CA 1
ATOM 587 C C . ARG A 1 78 ? 10.497 3.208 -9.056 1.00 95.06 78 ARG A C 1
ATOM 589 O O . ARG A 1 78 ? 9.528 2.533 -9.389 1.00 95.06 78 ARG A O 1
ATOM 596 N N . LEU A 1 79 ? 11.649 2.676 -8.662 1.00 94.94 79 LEU A N 1
ATOM 597 C CA . LEU A 1 79 ? 11.860 1.248 -8.458 1.00 94.94 79 LEU A CA 1
ATOM 598 C C . LEU A 1 79 ? 11.331 0.848 -7.079 1.00 94.94 79 LEU A C 1
ATOM 600 O O . LEU A 1 79 ? 11.680 1.505 -6.101 1.00 94.94 79 LEU A O 1
ATOM 604 N N . LYS A 1 80 ? 10.552 -0.233 -6.991 1.00 93.31 80 LYS A N 1
ATOM 605 C CA . LYS A 1 80 ? 10.026 -0.799 -5.741 1.00 93.31 80 LYS A CA 1
ATOM 606 C C . LYS A 1 80 ? 10.315 -2.297 -5.645 1.00 93.31 80 LYS A C 1
ATOM 608 O O . LYS A 1 80 ? 10.175 -3.036 -6.624 1.00 93.31 80 LYS A O 1
ATOM 613 N N . ARG A 1 81 ? 10.673 -2.748 -4.440 1.00 90.69 81 ARG A N 1
ATOM 614 C CA . ARG A 1 81 ? 10.657 -4.170 -4.071 1.00 90.69 81 ARG A CA 1
ATOM 615 C C . ARG A 1 81 ? 9.221 -4.650 -3.885 1.00 90.69 81 ARG A C 1
ATOM 617 O O . ARG A 1 81 ? 8.370 -3.895 -3.427 1.00 90.69 81 ARG A O 1
ATOM 624 N N . SER A 1 82 ? 8.956 -5.890 -4.275 1.00 84.88 82 SER A N 1
ATOM 625 C CA . SER A 1 82 ? 7.610 -6.467 -4.359 1.00 84.88 82 SER A CA 1
ATOM 626 C C . SER A 1 82 ? 6.951 -6.725 -3.003 1.00 84.88 82 SER A C 1
ATOM 628 O O . SER A 1 82 ? 5.730 -6.614 -2.909 1.00 84.88 82 SER A O 1
ATOM 630 N N . ASP A 1 83 ? 7.741 -7.026 -1.971 1.00 80.12 83 ASP A N 1
ATOM 631 C CA . ASP A 1 83 ? 7.302 -7.483 -0.646 1.00 80.12 83 ASP A CA 1
ATOM 632 C C . ASP A 1 83 ? 7.656 -6.527 0.509 1.00 80.12 83 ASP A C 1
ATOM 634 O O . ASP A 1 83 ? 7.328 -6.803 1.663 1.00 80.12 83 ASP A O 1
ATOM 638 N N . GLU A 1 84 ? 8.293 -5.387 0.229 1.00 78.94 84 GLU A N 1
ATOM 639 C CA . GLU A 1 84 ? 8.629 -4.400 1.263 1.00 78.94 84 GLU A CA 1
ATOM 640 C C . GLU A 1 84 ? 7.482 -3.421 1.536 1.00 78.94 84 GLU A C 1
ATOM 642 O O . GLU A 1 84 ? 6.735 -3.042 0.634 1.00 78.94 84 GLU A O 1
ATOM 647 N N . SER A 1 85 ? 7.362 -2.979 2.791 1.00 68.56 85 SER A N 1
ATOM 648 C CA . SER A 1 85 ? 6.347 -2.023 3.255 1.00 68.56 85 SER A CA 1
ATOM 649 C C . SER A 1 85 ? 6.980 -0.747 3.825 1.00 68.56 85 SER A C 1
ATOM 651 O O . SER A 1 85 ? 8.155 -0.733 4.188 1.00 68.56 85 SER A O 1
ATOM 653 N N . GLY A 1 86 ? 6.185 0.321 3.964 1.00 61.16 86 GLY A N 1
ATOM 654 C CA . GLY A 1 86 ? 6.575 1.520 4.722 1.00 61.16 86 GLY A CA 1
ATOM 655 C C . GLY A 1 86 ? 7.633 2.402 4.050 1.00 61.16 86 GLY A C 1
ATOM 656 O O . GLY A 1 86 ? 8.417 3.045 4.742 1.00 61.16 86 GLY A O 1
ATOM 657 N N . GLY A 1 87 ? 7.696 2.400 2.715 1.00 61.06 87 GLY A N 1
ATOM 658 C CA . GLY A 1 87 ? 8.645 3.215 1.944 1.00 61.06 87 GLY A CA 1
ATOM 659 C C . GLY A 1 87 ? 10.077 2.666 1.892 1.00 61.06 87 GLY A C 1
ATOM 660 O O . GLY A 1 87 ? 10.898 3.176 1.128 1.00 61.06 87 GLY A O 1
ATOM 661 N N . ALA A 1 88 ? 10.380 1.599 2.640 1.00 59.47 88 ALA A N 1
ATOM 662 C CA . ALA A 1 88 ? 11.635 0.869 2.507 1.00 59.47 88 ALA A CA 1
ATOM 663 C C . ALA A 1 88 ? 11.774 0.271 1.089 1.00 59.47 88 ALA A C 1
ATOM 665 O O . ALA A 1 88 ? 10.785 -0.106 0.457 1.00 59.47 88 ALA A O 1
ATOM 666 N N . GLY A 1 89 ? 13.004 0.275 0.561 1.00 63.59 89 GLY A N 1
ATOM 667 C CA . GLY A 1 89 ? 13.338 -0.366 -0.719 1.00 63.59 89 GLY A CA 1
ATOM 668 C C . GLY A 1 89 ? 12.775 0.299 -1.967 1.00 63.59 89 GLY A C 1
ATOM 669 O O . GLY A 1 89 ? 12.688 -0.354 -3.010 1.00 63.59 89 GLY A O 1
ATOM 670 N N . GLN A 1 90 ? 12.411 1.580 -1.883 1.00 81.00 90 GLN A N 1
ATOM 671 C CA . GLN A 1 90 ? 11.989 2.367 -3.036 1.00 81.00 90 GLN A CA 1
ATOM 672 C C . GLN A 1 90 ? 13.067 3.373 -3.435 1.00 81.00 90 GLN A C 1
ATOM 674 O O . GLN A 1 90 ? 13.645 4.030 -2.574 1.00 81.00 90 GLN A O 1
ATOM 679 N N . ASN A 1 91 ? 13.343 3.500 -4.733 1.00 86.75 91 ASN A N 1
ATOM 680 C CA . ASN A 1 91 ? 14.361 4.420 -5.243 1.00 86.75 91 ASN A CA 1
ATOM 681 C C . ASN A 1 91 ? 13.849 5.156 -6.478 1.00 86.75 91 ASN A C 1
ATOM 683 O O . ASN A 1 91 ? 13.411 4.525 -7.440 1.00 86.75 91 ASN A O 1
ATOM 687 N N . VAL A 1 92 ? 13.944 6.485 -6.472 1.00 92.56 92 VAL A N 1
ATOM 688 C CA . VAL A 1 92 ? 13.686 7.292 -7.670 1.00 92.56 92 VAL A CA 1
ATOM 689 C C . VAL A 1 92 ? 14.848 7.106 -8.644 1.00 92.56 92 VAL A C 1
ATOM 691 O O . VAL A 1 92 ? 16.013 7.335 -8.309 1.00 92.56 92 VAL A O 1
ATOM 694 N N . VAL A 1 93 ? 14.545 6.662 -9.860 1.00 93.69 93 VAL A N 1
ATOM 695 C CA . VAL A 1 93 ? 15.541 6.295 -10.866 1.00 93.69 93 VAL A CA 1
ATOM 696 C C . VAL A 1 93 ? 15.886 7.516 -11.714 1.00 93.69 93 VAL A C 1
ATOM 698 O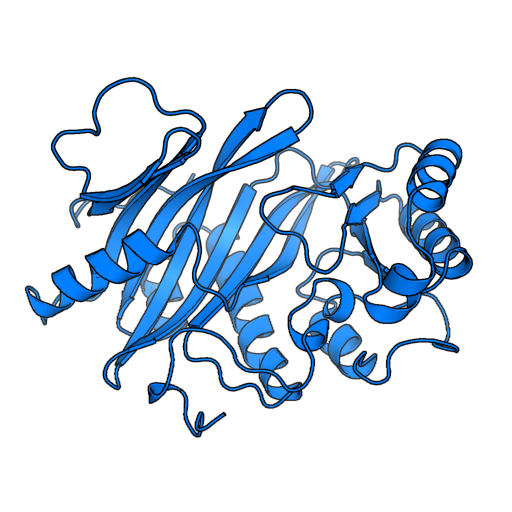 O . VAL A 1 93 ? 15.200 7.851 -12.672 1.00 93.69 93 VAL A O 1
ATOM 701 N N . LEU A 1 94 ? 16.996 8.168 -11.371 1.00 91.75 94 LEU A N 1
ATOM 702 C CA . LEU A 1 94 ? 17.478 9.414 -11.991 1.00 91.75 94 LEU A CA 1
ATOM 703 C C . LEU A 1 94 ? 18.136 9.237 -13.378 1.00 91.75 94 LEU A C 1
ATOM 705 O O . LEU A 1 94 ? 18.747 10.169 -13.895 1.00 91.75 94 LEU A O 1
ATOM 709 N N . GLY A 1 95 ? 18.077 8.040 -13.965 1.00 91.81 95 GLY A N 1
ATOM 710 C CA . GLY A 1 95 ? 18.665 7.735 -15.272 1.00 91.81 95 GLY A CA 1
ATOM 711 C C . GLY A 1 95 ? 19.265 6.332 -15.366 1.00 91.81 95 GLY A C 1
ATOM 712 O O . GLY A 1 95 ? 19.362 5.602 -14.378 1.00 91.81 95 GLY A O 1
ATOM 713 N N . GLU A 1 96 ? 19.742 5.969 -16.558 1.00 92.44 96 GLU A N 1
ATOM 714 C CA . GLU A 1 96 ? 20.247 4.621 -16.867 1.00 92.44 96 GLU A CA 1
ATOM 715 C C . GLU A 1 96 ? 21.424 4.176 -15.986 1.00 92.44 96 GLU A C 1
ATOM 717 O O . GLU A 1 96 ? 21.491 3.020 -15.556 1.00 92.44 96 GLU A O 1
ATOM 722 N N . LYS A 1 97 ? 22.358 5.088 -15.673 1.00 94.00 97 LYS A N 1
ATOM 723 C CA . LYS A 1 97 ? 23.492 4.788 -14.779 1.00 94.00 97 LYS A CA 1
ATOM 724 C C . LYS A 1 97 ? 23.011 4.447 -13.369 1.00 94.00 97 LYS A C 1
ATOM 726 O O . LYS A 1 97 ? 23.521 3.503 -12.765 1.00 94.00 97 LYS A O 1
ATOM 731 N N . HIS A 1 98 ? 22.015 5.182 -12.865 1.00 93.94 98 HIS A N 1
ATOM 732 C CA . HIS A 1 98 ? 21.430 4.911 -11.554 1.00 93.94 98 HIS A CA 1
ATOM 733 C C . HIS A 1 98 ? 20.664 3.583 -11.572 1.00 93.94 98 HIS A C 1
ATOM 735 O O . HIS A 1 98 ? 20.914 2.740 -10.714 1.00 93.94 98 HIS A O 1
ATOM 741 N N . MET A 1 99 ? 19.848 3.336 -12.605 1.00 94.38 99 MET A N 1
ATOM 742 C CA . MET A 1 99 ? 19.163 2.052 -12.806 1.00 94.38 99 MET A CA 1
ATOM 743 C C . MET A 1 99 ? 20.147 0.876 -12.782 1.00 94.38 99 MET A C 1
ATOM 745 O O . MET A 1 99 ? 19.942 -0.107 -12.077 1.00 94.38 99 MET A O 1
ATOM 749 N N . THR A 1 100 ? 21.265 1.008 -13.497 1.00 92.75 100 THR A N 1
ATOM 750 C CA . THR A 1 100 ? 22.320 -0.012 -13.548 1.00 92.75 100 THR A CA 1
ATOM 751 C C . THR A 1 100 ? 22.931 -0.275 -12.172 1.00 92.75 100 THR A C 1
ATOM 753 O O . THR A 1 100 ? 23.174 -1.427 -11.820 1.00 92.75 100 THR A O 1
ATOM 756 N N . SER A 1 101 ? 23.179 0.774 -11.383 1.00 92.69 101 SER A N 1
ATOM 757 C CA . SER A 1 101 ? 23.694 0.639 -10.015 1.00 92.69 101 SER A CA 1
ATOM 758 C C . SER A 1 101 ? 22.705 -0.094 -9.105 1.00 92.69 101 SER A C 1
ATOM 760 O O . SER A 1 101 ? 23.097 -1.031 -8.411 1.00 92.69 101 SER A O 1
ATOM 762 N N . LEU A 1 102 ? 21.420 0.277 -9.163 1.00 92.06 102 LEU A N 1
ATOM 763 C CA . LEU A 1 102 ? 20.358 -0.354 -8.376 1.00 92.06 102 LEU A CA 1
ATOM 764 C C . LEU A 1 102 ? 20.224 -1.839 -8.722 1.00 92.06 102 LEU A C 1
ATOM 766 O O . LEU A 1 102 ? 20.258 -2.685 -7.834 1.00 92.06 102 LEU A O 1
ATOM 770 N N . LEU A 1 103 ? 20.143 -2.166 -10.014 1.00 89.56 103 LEU A N 1
ATOM 771 C CA . LEU A 1 103 ? 19.970 -3.538 -10.486 1.00 89.56 103 LEU A CA 1
ATOM 772 C C . LEU A 1 103 ? 21.161 -4.455 -10.166 1.00 89.56 103 LEU A C 1
ATOM 774 O O . LEU A 1 103 ? 20.959 -5.647 -9.954 1.00 89.56 103 LEU A O 1
ATOM 778 N N . LYS A 1 104 ? 22.389 -3.925 -10.081 1.00 89.25 104 LYS A N 1
ATOM 779 C CA . LYS A 1 104 ? 23.573 -4.705 -9.666 1.00 89.25 104 LYS A CA 1
ATOM 780 C C . LYS A 1 104 ? 23.504 -5.194 -8.219 1.00 89.25 104 LYS A C 1
ATOM 782 O O . LYS A 1 104 ? 24.170 -6.168 -7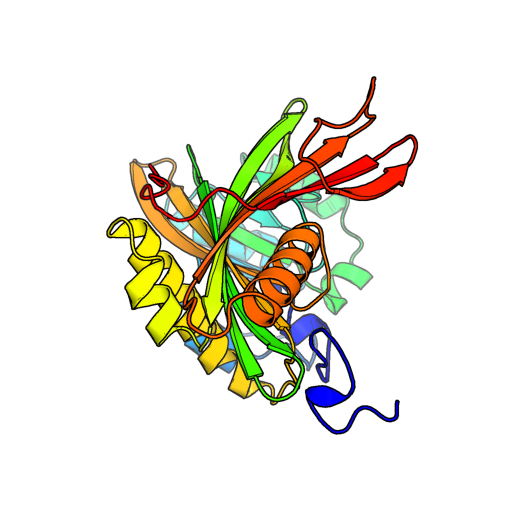.889 1.00 89.25 104 LYS A O 1
ATOM 787 N N . GLN A 1 105 ? 22.736 -4.517 -7.367 1.00 88.25 105 GLN A N 1
ATOM 788 C CA . GLN A 1 105 ? 22.573 -4.876 -5.955 1.00 88.25 105 GLN A CA 1
ATOM 789 C C . GLN A 1 105 ? 21.437 -5.883 -5.731 1.00 88.25 105 GLN A C 1
ATOM 791 O O . GLN A 1 105 ? 21.213 -6.317 -4.602 1.00 88.25 105 GLN A O 1
ATOM 796 N N . ILE A 1 106 ? 20.692 -6.233 -6.783 1.00 87.94 106 ILE A N 1
ATOM 797 C CA . ILE A 1 106 ? 19.557 -7.146 -6.699 1.00 87.94 106 ILE A CA 1
ATOM 798 C C . ILE A 1 106 ? 20.039 -8.584 -6.866 1.00 87.94 106 ILE A C 1
ATOM 800 O O . ILE A 1 106 ? 20.697 -8.929 -7.849 1.00 87.94 106 ILE A O 1
ATOM 804 N N . ASP A 1 107 ? 19.641 -9.441 -5.929 1.00 91.06 107 ASP A N 1
ATOM 805 C CA . ASP A 1 107 ? 19.777 -10.884 -6.083 1.00 91.06 107 ASP A CA 1
ATOM 806 C C . ASP A 1 107 ? 18.887 -11.364 -7.241 1.00 91.06 107 ASP A C 1
ATOM 808 O O . ASP A 1 107 ? 17.664 -11.201 -7.231 1.00 91.06 107 ASP A O 1
ATOM 812 N N . GLN A 1 108 ? 19.508 -11.958 -8.261 1.00 90.88 108 GLN A N 1
ATOM 813 C CA . GLN A 1 108 ? 18.809 -12.432 -9.453 1.00 90.88 108 GLN A CA 1
ATOM 814 C C . GLN A 1 108 ? 17.859 -13.599 -9.168 1.00 90.88 108 GLN A C 1
ATOM 816 O O . GLN A 1 108 ? 16.880 -13.765 -9.898 1.00 90.88 108 GLN A O 1
ATOM 821 N N . ILE A 1 109 ? 18.126 -14.406 -8.138 1.00 90.88 109 ILE A N 1
ATOM 822 C CA . ILE A 1 109 ? 17.239 -15.501 -7.733 1.00 90.88 109 ILE A CA 1
ATOM 823 C C . ILE A 1 109 ? 15.957 -14.908 -7.146 1.00 90.88 109 ILE A C 1
ATOM 825 O O . ILE A 1 109 ? 14.856 -15.264 -7.573 1.00 90.88 109 ILE A O 1
ATOM 829 N N . GLU A 1 110 ? 16.092 -13.939 -6.240 1.00 90.38 110 GLU A N 1
ATOM 830 C CA . GLU A 1 110 ? 14.945 -13.233 -5.663 1.00 90.38 110 GLU A CA 1
ATOM 831 C C . GLU A 1 110 ? 14.180 -12.425 -6.717 1.00 90.38 110 GLU A C 1
ATOM 833 O O . GLU A 1 110 ? 12.950 -12.461 -6.728 1.00 90.38 110 GLU A O 1
ATOM 838 N N . LEU A 1 111 ? 14.875 -11.777 -7.659 1.00 93.19 111 LEU A N 1
ATOM 839 C CA . LEU A 1 111 ? 14.245 -11.074 -8.780 1.00 93.19 111 LEU A CA 1
ATOM 840 C C . LEU A 1 111 ? 13.371 -12.010 -9.620 1.00 93.19 111 LEU A C 1
ATOM 842 O O . LEU A 1 111 ? 12.235 -11.665 -9.933 1.00 93.19 111 LEU A O 1
ATOM 846 N N . ARG A 1 112 ? 13.868 -13.202 -9.964 1.00 92.44 112 ARG A N 1
ATOM 847 C CA . ARG A 1 112 ? 13.089 -14.175 -10.745 1.00 92.44 112 ARG A CA 1
ATOM 848 C C . ARG A 1 112 ? 11.871 -14.686 -9.984 1.00 92.44 112 ARG A C 1
ATOM 850 O O . ARG A 1 112 ? 10.859 -14.974 -10.611 1.00 92.44 112 ARG A O 1
ATOM 857 N N . ARG A 1 113 ? 11.973 -14.816 -8.658 1.00 91.56 113 ARG A N 1
ATOM 858 C CA . ARG A 1 113 ? 10.919 -15.375 -7.802 1.00 91.56 113 ARG A CA 1
ATOM 859 C C . ARG A 1 113 ? 9.832 -14.364 -7.458 1.00 91.56 113 ARG A C 1
ATOM 861 O O . ARG A 1 113 ? 8.655 -14.694 -7.525 1.00 91.56 113 ARG A O 1
ATOM 868 N N . LYS A 1 114 ? 10.224 -13.159 -7.052 1.00 92.06 114 LYS A N 1
ATOM 869 C CA . LYS A 1 114 ? 9.308 -12.147 -6.508 1.00 92.06 114 LYS A CA 1
ATOM 870 C C . LYS A 1 114 ? 9.027 -11.008 -7.481 1.00 92.06 114 LYS A C 1
ATOM 872 O O . LYS A 1 114 ? 7.985 -10.364 -7.388 1.00 92.06 114 LYS A O 1
ATOM 877 N N . GLY A 1 115 ? 9.953 -10.762 -8.403 1.00 94.00 115 GLY A N 1
ATOM 878 C CA . GLY A 1 115 ? 9.930 -9.611 -9.293 1.00 94.00 115 GLY A CA 1
ATOM 879 C C . GLY A 1 115 ? 10.174 -8.287 -8.569 1.00 94.00 115 GLY A C 1
ATOM 880 O O . GLY A 1 115 ? 10.197 -8.199 -7.338 1.00 94.00 115 GLY A O 1
ATOM 881 N N . LEU A 1 116 ? 10.343 -7.246 -9.373 1.00 95.25 116 LEU A N 1
ATOM 882 C CA . LEU A 1 116 ? 10.408 -5.849 -8.959 1.00 95.25 116 LEU A CA 1
ATOM 883 C C . LEU A 1 116 ? 9.426 -5.028 -9.796 1.00 95.25 116 LEU A C 1
ATOM 885 O O . LEU A 1 116 ? 8.950 -5.483 -10.837 1.00 95.25 116 LEU A O 1
ATOM 889 N N . VAL A 1 117 ? 9.139 -3.813 -9.339 1.00 96.62 117 VAL A N 1
ATOM 890 C CA . VAL A 1 117 ? 8.227 -2.882 -10.011 1.00 96.62 117 VAL A CA 1
ATOM 891 C C . VAL A 1 117 ? 8.960 -1.598 -10.354 1.00 96.62 117 VAL A C 1
ATOM 893 O O . VAL A 1 117 ? 9.664 -1.047 -9.512 1.00 96.62 117 VAL A O 1
ATOM 896 N N . LEU A 1 118 ? 8.771 -1.106 -11.574 1.00 97.19 118 LEU A N 1
ATOM 897 C CA . LEU A 1 118 ? 9.009 0.290 -11.923 1.00 97.19 118 LEU A CA 1
ATOM 898 C C . LEU A 1 118 ? 7.664 0.952 -12.177 1.00 97.19 118 LEU A C 1
ATOM 900 O O . LEU A 1 118 ? 6.928 0.510 -13.046 1.00 97.19 118 LEU A O 1
ATOM 904 N N . GLU A 1 119 ? 7.368 2.030 -11.474 1.00 96.94 119 GLU A N 1
ATOM 905 C CA . GLU A 1 119 ? 6.147 2.813 -11.684 1.00 96.94 119 GLU A CA 1
ATOM 906 C C . GLU A 1 119 ? 6.454 4.308 -11.693 1.00 96.94 119 GLU A C 1
ATOM 908 O O . GLU A 1 119 ? 7.548 4.724 -11.306 1.00 96.94 119 GLU A O 1
ATOM 913 N N . THR A 1 120 ? 5.514 5.123 -12.156 1.00 97.00 120 THR A N 1
ATOM 914 C CA . THR A 1 120 ? 5.661 6.579 -12.182 1.00 97.00 120 THR A CA 1
ATOM 915 C C . THR A 1 120 ? 5.864 7.131 -10.771 1.00 97.00 120 THR A C 1
ATOM 917 O O . THR A 1 120 ? 5.070 6.898 -9.861 1.00 97.00 120 THR A O 1
ATOM 920 N N . ASN A 1 121 ? 6.935 7.900 -10.588 1.00 95.38 121 ASN A N 1
ATOM 921 C CA . ASN A 1 121 ? 7.185 8.661 -9.377 1.00 95.38 121 ASN A CA 1
ATOM 922 C C . ASN A 1 121 ? 6.260 9.881 -9.319 1.00 95.38 121 ASN A C 1
ATOM 924 O O . ASN A 1 121 ? 6.262 10.700 -10.240 1.00 95.38 121 ASN A O 1
ATOM 928 N N . LEU A 1 122 ? 5.562 10.037 -8.197 1.00 94.62 122 LEU A N 1
ATOM 929 C CA . 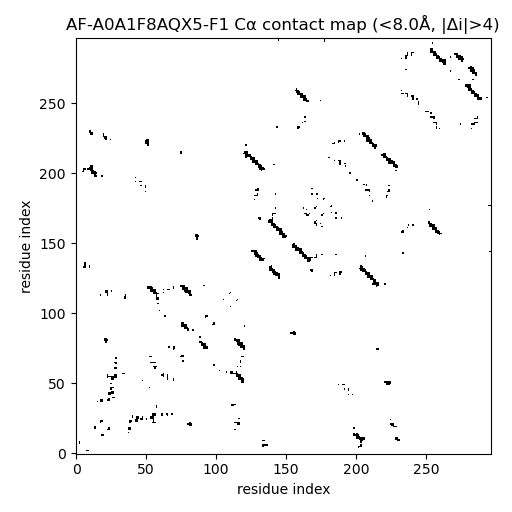LEU A 1 122 ? 4.793 11.238 -7.885 1.00 94.62 122 LEU A CA 1
ATOM 930 C C . LEU A 1 122 ? 5.557 12.141 -6.909 1.00 94.62 122 LEU A C 1
ATOM 932 O O . LEU A 1 122 ? 6.309 11.670 -6.051 1.00 94.62 122 LEU A O 1
ATOM 936 N N . ASN A 1 123 ? 5.348 13.441 -7.061 1.00 89.69 123 ASN A N 1
ATOM 937 C CA . ASN A 1 123 ? 5.808 14.521 -6.203 1.00 89.69 123 ASN A CA 1
ATOM 938 C C . ASN A 1 123 ? 4.646 15.007 -5.331 1.00 89.69 123 ASN A C 1
ATOM 940 O O . ASN A 1 123 ? 3.484 14.821 -5.694 1.00 89.69 123 ASN A O 1
ATOM 944 N N . ALA A 1 124 ? 4.972 15.635 -4.192 1.00 79.25 124 ALA A N 1
ATOM 945 C CA . ALA A 1 124 ? 3.987 16.156 -3.232 1.00 79.25 124 ALA A CA 1
ATOM 946 C C . ALA A 1 124 ? 2.869 15.139 -2.927 1.00 79.25 124 ALA A C 1
ATOM 948 O O . ALA A 1 124 ? 1.686 15.470 -2.889 1.00 79.25 124 ALA A O 1
ATOM 949 N N . CYS A 1 125 ? 3.254 13.869 -2.798 1.00 86.25 125 CYS A N 1
ATOM 950 C CA . CYS A 1 125 ? 2.298 12.783 -2.756 1.00 86.25 125 CYS A CA 1
ATOM 951 C C . CYS A 1 125 ? 1.682 12.626 -1.369 1.00 86.25 125 CYS A C 1
ATOM 953 O O . CYS A 1 125 ? 2.351 12.812 -0.354 1.00 86.25 125 CYS A O 1
ATOM 955 N N . ARG A 1 126 ? 0.429 12.183 -1.342 1.00 91.94 126 ARG A N 1
ATOM 956 C CA . ARG A 1 126 ? -0.249 11.702 -0.139 1.00 91.94 126 ARG A CA 1
ATOM 957 C C . ARG A 1 126 ? -0.661 10.251 -0.332 1.00 91.94 126 ARG A C 1
ATOM 959 O O . ARG A 1 126 ? -1.032 9.854 -1.438 1.00 91.94 126 ARG A O 1
ATOM 966 N N . THR A 1 127 ? -0.615 9.481 0.749 1.00 94.62 127 THR A N 1
ATOM 967 C CA . THR A 1 127 ? -1.098 8.097 0.755 1.00 94.62 127 THR A CA 1
ATOM 968 C C . THR A 1 127 ? -2.407 8.026 1.525 1.00 94.62 127 THR A C 1
ATOM 970 O O . THR A 1 127 ? -2.478 8.408 2.696 1.00 94.62 127 THR A O 1
ATOM 973 N N . VAL A 1 128 ? -3.442 7.543 0.845 1.00 95.31 128 VAL A N 1
ATOM 974 C CA . VAL A 1 128 ? -4.745 7.246 1.430 1.00 95.31 128 VAL A CA 1
ATOM 975 C C . VAL A 1 128 ? -4.981 5.755 1.283 1.00 95.31 128 VAL A C 1
ATOM 977 O O . VAL A 1 128 ? -4.988 5.240 0.170 1.00 95.31 128 VAL A O 1
ATOM 980 N N . SER A 1 129 ? -5.191 5.059 2.390 1.00 96.00 129 SER A N 1
ATOM 981 C CA . SER A 1 129 ? -5.514 3.637 2.371 1.00 96.00 129 SER A CA 1
ATOM 982 C C . SER A 1 129 ? -6.998 3.449 2.633 1.00 96.00 129 SER A C 1
ATOM 984 O O . SER A 1 129 ? -7.539 4.022 3.577 1.00 96.00 129 SER A O 1
ATOM 986 N N . ALA A 1 130 ? -7.661 2.623 1.833 1.00 97.69 130 ALA A N 1
ATOM 987 C CA . ALA A 1 130 ? -9.041 2.223 2.086 1.00 97.69 130 ALA A CA 1
ATOM 988 C C . ALA A 1 130 ? -9.156 0.700 2.101 1.00 97.69 130 ALA A C 1
ATOM 990 O O . ALA A 1 130 ? -8.466 0.001 1.359 1.00 97.69 130 ALA A O 1
ATOM 991 N N . GLY A 1 131 ? -9.993 0.167 2.983 1.00 97.31 131 GLY A N 1
ATOM 992 C CA . GLY A 1 131 ? -10.053 -1.269 3.210 1.00 97.31 131 GLY A CA 1
ATOM 993 C C . GLY A 1 131 ? -11.312 -1.740 3.908 1.00 97.31 131 GLY A C 1
ATOM 994 O O . GLY A 1 131 ? -12.142 -0.944 4.347 1.00 97.31 131 GLY A O 1
ATOM 995 N N . ILE A 1 132 ? -11.411 -3.058 4.027 1.00 97.19 132 ILE A N 1
ATOM 996 C CA . ILE A 1 132 ? -12.509 -3.780 4.659 1.00 97.19 132 ILE A CA 1
ATOM 997 C C . ILE A 1 132 ? -11.940 -4.841 5.600 1.00 97.19 132 ILE A C 1
ATOM 999 O O . ILE A 1 132 ? -10.869 -5.404 5.350 1.00 97.19 132 ILE A O 1
ATOM 1003 N N . PHE A 1 133 ? -12.645 -5.103 6.693 1.00 97.56 133 PHE A N 1
ATOM 1004 C CA . PHE A 1 133 ? -12.309 -6.173 7.616 1.00 97.56 133 PHE A CA 1
ATOM 1005 C C . PHE A 1 133 ? -13.554 -6.775 8.268 1.00 97.56 133 PHE A C 1
ATOM 1007 O O . PHE A 1 133 ? -14.603 -6.138 8.366 1.00 97.56 133 PHE A O 1
ATOM 1014 N N . PHE A 1 134 ? -13.421 -8.025 8.694 1.00 96.06 134 PHE A N 1
ATOM 1015 C CA . PHE A 1 134 ? -14.481 -8.882 9.198 1.00 96.06 134 PHE A CA 1
ATOM 1016 C C . PHE A 1 134 ? -14.095 -9.378 10.586 1.00 96.06 134 PHE A C 1
ATOM 1018 O O . PHE A 1 134 ? -13.033 -9.974 10.764 1.00 96.06 134 PHE A O 1
ATOM 1025 N N . VAL A 1 135 ? -14.942 -9.101 11.575 1.00 94.50 135 VAL A N 1
ATOM 1026 C CA . VAL A 1 135 ? -14.752 -9.547 12.960 1.00 94.50 135 VAL A CA 1
ATOM 1027 C C . VAL A 1 135 ? -16.120 -9.828 13.567 1.00 94.50 135 VAL A C 1
ATOM 1029 O O . VAL A 1 135 ? -17.007 -8.980 13.483 1.00 94.50 135 VAL A O 1
ATOM 1032 N N . ASP A 1 136 ? -16.270 -10.990 14.207 1.00 90.50 136 ASP A N 1
ATOM 1033 C CA . ASP A 1 136 ? -17.489 -11.387 14.932 1.00 90.50 136 ASP A CA 1
ATOM 1034 C C . ASP A 1 136 ? -18.745 -11.390 14.036 1.00 90.50 136 ASP A C 1
ATOM 1036 O O . ASP A 1 136 ? -19.787 -10.831 14.377 1.00 90.50 136 ASP A O 1
ATOM 1040 N N . GLY A 1 137 ? -18.616 -11.936 12.818 1.00 91.44 137 GLY A N 1
ATOM 1041 C CA . GLY A 1 137 ? -19.689 -11.967 11.817 1.00 91.44 137 GLY A CA 1
ATOM 1042 C C . GLY A 1 137 ? -20.125 -10.592 11.290 1.00 91.44 137 GLY A C 1
ATOM 1043 O O . GLY A 1 137 ? -21.136 -10.492 10.595 1.00 91.44 137 GLY A O 1
ATOM 1044 N N . GLN A 1 138 ? -19.394 -9.524 11.621 1.00 95.19 138 GLN A N 1
ATOM 1045 C CA . GLN A 1 138 ? -19.692 -8.155 11.210 1.00 95.19 138 GLN A CA 1
ATOM 1046 C C . GLN A 1 138 ? -18.645 -7.630 10.235 1.00 95.19 138 GLN A C 1
ATOM 1048 O O . GLN A 1 138 ? -17.453 -7.914 10.354 1.00 95.19 138 GLN A O 1
ATOM 1053 N N . VAL A 1 139 ? -19.108 -6.805 9.300 1.00 97.44 139 VAL A N 1
ATOM 1054 C CA . VAL A 1 139 ? -18.267 -6.123 8.315 1.00 97.44 139 VAL A CA 1
ATOM 1055 C C . VAL A 1 139 ? -17.972 -4.711 8.792 1.00 97.44 139 VAL A C 1
ATOM 1057 O O . VAL A 1 139 ? -18.878 -3.993 9.223 1.00 97.44 139 VAL A O 1
ATOM 1060 N N . TYR A 1 140 ? -16.726 -4.295 8.643 1.00 98.12 140 TYR A N 1
ATOM 1061 C CA . TYR A 1 140 ? -16.269 -2.938 8.885 1.00 98.12 140 TYR A CA 1
ATOM 1062 C C . TYR A 1 140 ? -15.408 -2.476 7.721 1.00 98.12 140 TYR A C 1
ATOM 1064 O O . TYR A 1 140 ? -14.802 -3.275 7.008 1.00 98.12 140 TYR A O 1
ATOM 1072 N N . SER A 1 141 ? -15.325 -1.171 7.543 1.00 98.19 141 SER A N 1
ATOM 1073 C CA . SER A 1 141 ? -14.482 -0.541 6.539 1.00 98.19 141 SER A CA 1
ATOM 1074 C C . SER A 1 141 ? -13.665 0.568 7.169 1.00 98.19 141 SER A C 1
ATOM 1076 O O . SER A 1 141 ? -14.012 1.096 8.226 1.00 98.19 141 SER A O 1
ATOM 1078 N N . GLN A 1 142 ? -12.549 0.898 6.536 1.00 97.12 142 GLN A N 1
ATOM 1079 C CA . GLN A 1 142 ? -11.631 1.902 7.044 1.00 97.12 142 GLN A CA 1
ATOM 1080 C C . GLN A 1 142 ? -11.065 2.766 5.934 1.00 97.12 142 GLN A C 1
ATOM 1082 O O . GLN A 1 142 ? -10.786 2.279 4.840 1.00 97.12 142 GLN A O 1
ATOM 1087 N N . LEU A 1 143 ? -10.864 4.034 6.266 1.00 97.75 143 LEU A N 1
ATOM 1088 C CA . LEU A 1 143 ? -10.139 5.024 5.492 1.00 97.75 143 LEU A CA 1
ATOM 1089 C C . LEU A 1 143 ? -9.016 5.535 6.387 1.00 97.75 143 LEU A C 1
ATOM 1091 O O . LEU A 1 143 ? -9.277 5.915 7.524 1.00 97.75 143 LEU A O 1
ATOM 1095 N N . ALA A 1 144 ? -7.789 5.545 5.892 1.00 96.31 144 ALA A N 1
ATOM 1096 C CA . ALA A 1 144 ? -6.619 5.993 6.624 1.00 96.31 144 ALA A CA 1
ATOM 1097 C C . ALA A 1 144 ? -5.848 7.007 5.783 1.00 96.31 144 ALA A C 1
ATOM 1099 O O . ALA A 1 144 ? -5.422 6.700 4.672 1.00 96.31 144 ALA A O 1
ATOM 1100 N N . CYS A 1 145 ? -5.638 8.200 6.325 1.00 95.19 145 CYS A N 1
ATOM 1101 C CA . CYS A 1 145 ? -4.728 9.182 5.756 1.00 95.19 145 CYS A CA 1
ATOM 1102 C C . CYS A 1 145 ? -3.393 9.088 6.481 1.00 95.19 145 CYS A C 1
ATOM 1104 O O . CYS A 1 145 ? -3.305 9.314 7.691 1.00 95.19 145 CYS A O 1
ATOM 1106 N N . GLN A 1 146 ? -2.368 8.706 5.726 1.00 94.50 146 GLN A N 1
ATOM 1107 C CA . GLN A 1 146 ? -1.038 8.444 6.244 1.00 94.50 146 GLN A CA 1
ATOM 1108 C C . GLN A 1 146 ? -0.384 9.716 6.796 1.00 94.50 146 GLN A C 1
ATOM 1110 O O . GLN A 1 146 ? -0.422 10.776 6.174 1.00 94.50 146 GLN A O 1
ATOM 1115 N N . LYS A 1 147 ? 0.267 9.579 7.952 1.00 94.50 147 LYS A N 1
ATOM 1116 C CA . LYS A 1 147 ? 1.193 10.565 8.506 1.00 94.50 147 LYS A CA 1
ATOM 1117 C C . LYS A 1 147 ? 2.608 10.187 8.095 1.00 94.50 147 LYS A C 1
ATOM 1119 O O . LYS A 1 147 ? 3.087 9.101 8.419 1.00 94.50 147 LYS A O 1
ATOM 1124 N N . ASP A 1 148 ? 3.273 11.105 7.415 1.00 90.69 148 ASP A N 1
ATOM 1125 C CA . ASP A 1 148 ? 4.620 10.913 6.896 1.00 90.69 148 ASP A CA 1
ATOM 1126 C C . ASP A 1 148 ? 5.671 11.504 7.835 1.00 90.69 148 ASP A C 1
ATOM 1128 O O . ASP A 1 148 ? 5.582 12.662 8.246 1.00 90.69 148 ASP A O 1
ATOM 1132 N N . ILE A 1 149 ? 6.703 10.719 8.149 1.00 89.69 149 ILE A N 1
ATOM 1133 C CA . ILE A 1 149 ? 7.879 11.184 8.891 1.00 89.69 149 ILE A CA 1
ATOM 1134 C C . ILE A 1 149 ? 9.053 11.260 7.923 1.00 89.69 149 ILE A C 1
ATOM 1136 O O . ILE A 1 149 ? 9.464 10.253 7.342 1.00 89.69 149 ILE A O 1
ATOM 1140 N N . GLN A 1 150 ? 9.640 12.447 7.787 1.00 88.06 150 GLN A N 1
ATOM 1141 C CA . GLN A 1 150 ? 10.862 12.621 7.006 1.00 88.06 150 GLN A CA 1
ATOM 1142 C C . GLN A 1 150 ? 12.089 12.141 7.795 1.00 88.06 150 GLN A C 1
ATOM 1144 O O . GLN A 1 150 ? 12.327 12.548 8.935 1.00 88.06 150 GLN A O 1
ATOM 1149 N N . ARG A 1 151 ? 12.887 11.267 7.179 1.00 82.88 151 ARG A N 1
ATOM 1150 C CA . ARG A 1 151 ? 14.150 10.731 7.701 1.00 82.88 151 ARG A CA 1
ATOM 1151 C C . ARG A 1 151 ? 15.204 10.775 6.597 1.00 82.88 151 ARG A C 1
ATOM 1153 O O . ARG A 1 151 ? 15.365 9.826 5.834 1.00 82.88 151 ARG A O 1
ATOM 1160 N N . GLY A 1 152 ? 15.943 11.882 6.538 1.00 82.88 152 GLY A N 1
ATOM 1161 C CA . GLY A 1 152 ? 16.934 12.106 5.486 1.00 82.88 152 GLY A CA 1
ATOM 1162 C C . GLY A 1 152 ? 16.260 12.265 4.124 1.00 82.88 152 GLY A C 1
ATOM 1163 O O . GLY A 1 152 ? 15.401 13.124 3.963 1.00 82.88 152 GLY A O 1
ATOM 1164 N N . ASP A 1 153 ? 16.645 11.429 3.164 1.00 74.00 153 ASP A N 1
ATOM 1165 C CA . ASP A 1 153 ? 16.087 11.362 1.808 1.00 74.00 153 ASP A CA 1
ATOM 1166 C C . ASP A 1 153 ? 14.853 10.447 1.696 1.00 74.00 153 ASP A C 1
ATOM 1168 O O . ASP A 1 153 ? 14.310 10.263 0.605 1.00 74.00 153 ASP A O 1
ATOM 1172 N N . ARG A 1 154 ? 14.411 9.854 2.812 1.00 76.06 154 ARG A N 1
ATOM 1173 C CA . ARG A 1 154 ? 13.299 8.902 2.858 1.00 76.06 154 ARG A CA 1
ATOM 1174 C C . ARG A 1 154 ? 12.140 9.431 3.678 1.00 76.06 154 ARG A C 1
ATOM 1176 O O . ARG A 1 154 ? 12.313 10.115 4.684 1.00 76.06 154 ARG A O 1
ATOM 1183 N N . THR A 1 155 ? 10.956 8.987 3.293 1.00 83.44 155 THR A N 1
ATOM 1184 C CA . THR A 1 155 ? 9.731 9.151 4.064 1.00 83.44 155 THR A CA 1
ATOM 1185 C C . THR A 1 155 ? 9.339 7.799 4.644 1.00 83.44 155 THR A C 1
ATOM 1187 O O . THR A 1 155 ? 9.278 6.809 3.913 1.00 83.44 155 THR A O 1
ATOM 1190 N N . ILE A 1 156 ? 9.120 7.748 5.957 1.00 87.00 156 ILE A N 1
ATOM 1191 C CA . ILE A 1 156 ? 8.687 6.541 6.665 1.00 87.00 156 ILE A CA 1
ATOM 1192 C C . ILE A 1 156 ? 7.284 6.732 7.239 1.00 87.00 156 ILE A C 1
ATOM 1194 O O . ILE A 1 156 ? 6.874 7.847 7.565 1.00 87.00 156 ILE A O 1
ATOM 1198 N N . TYR A 1 157 ? 6.568 5.621 7.394 1.00 90.88 157 TYR A N 1
ATOM 1199 C CA . TYR A 1 157 ? 5.211 5.597 7.935 1.00 90.88 157 TYR A CA 1
ATOM 1200 C C . TYR A 1 157 ? 5.188 5.985 9.420 1.00 90.88 157 TYR A C 1
ATOM 1202 O O . TYR A 1 157 ? 5.747 5.264 10.248 1.00 90.88 157 TYR A O 1
ATOM 1210 N N . GLY A 1 158 ? 4.520 7.091 9.751 1.00 93.75 158 GLY A N 1
ATOM 1211 C CA . GLY A 1 158 ? 4.353 7.622 11.110 1.00 93.75 158 GLY A CA 1
ATOM 1212 C C . GLY A 1 158 ? 3.005 7.322 11.761 1.00 93.75 158 GLY A C 1
ATOM 1213 O O . GLY A 1 158 ? 2.695 7.876 12.815 1.00 93.75 158 GLY A O 1
ATOM 1214 N N . GLY A 1 159 ? 2.190 6.467 11.144 1.00 95.50 159 GLY A N 1
ATOM 1215 C CA . GLY A 1 159 ? 0.811 6.219 11.556 1.00 95.50 159 GLY A CA 1
ATOM 1216 C C . GLY A 1 159 ? -0.189 6.877 10.615 1.00 95.50 159 GLY A C 1
ATOM 1217 O O . GLY A 1 159 ? 0.149 7.233 9.488 1.00 95.50 159 GLY A O 1
ATOM 1218 N N . ALA A 1 160 ? -1.429 7.025 11.063 1.00 96.25 160 ALA A N 1
ATOM 1219 C CA . ALA A 1 160 ? -2.499 7.570 10.241 1.00 96.25 160 ALA A CA 1
ATOM 1220 C C . ALA A 1 160 ? -3.602 8.193 11.093 1.00 96.25 160 ALA A C 1
ATOM 1222 O O . ALA A 1 160 ? -3.825 7.778 12.231 1.00 96.25 160 ALA A O 1
ATOM 1223 N N . VAL A 1 161 ? -4.317 9.148 10.504 1.00 96.19 161 VAL A N 1
ATOM 1224 C CA . VAL A 1 161 ? -5.655 9.529 10.965 1.00 96.19 161 VAL A CA 1
ATOM 1225 C C . VAL A 1 161 ? -6.651 8.672 10.203 1.00 96.19 161 VAL A C 1
ATOM 1227 O O . VAL A 1 161 ? -6.590 8.580 8.976 1.00 96.19 161 VAL A O 1
ATOM 1230 N N . MET A 1 162 ? -7.537 8.008 10.929 1.00 96.19 162 MET A N 1
ATOM 1231 C CA . MET A 1 162 ? -8.398 6.967 10.401 1.00 96.19 162 MET A CA 1
ATOM 1232 C C . MET A 1 162 ? -9.857 7.257 10.694 1.00 96.19 162 MET A C 1
ATOM 1234 O O . MET A 1 162 ? -10.194 7.710 11.783 1.00 96.19 162 MET A O 1
ATOM 1238 N N . LYS A 1 163 ? -10.718 6.908 9.743 1.00 96.81 163 LYS A N 1
ATOM 1239 C CA . LYS A 1 163 ? -12.150 6.737 9.959 1.00 96.81 163 LYS A CA 1
ATOM 1240 C C . LYS A 1 163 ? -12.492 5.272 9.781 1.00 96.81 163 LYS A C 1
ATOM 1242 O O . LYS A 1 163 ? -12.185 4.688 8.743 1.00 96.81 163 LYS A O 1
ATOM 1247 N N . ILE A 1 164 ? -13.141 4.694 10.781 1.00 97.69 164 ILE A N 1
ATOM 1248 C CA . ILE A 1 164 ? -13.615 3.316 10.756 1.00 97.69 164 ILE A CA 1
ATOM 1249 C C . ILE A 1 164 ? -15.137 3.356 10.755 1.00 97.69 164 ILE A C 1
ATOM 1251 O O . ILE A 1 164 ? -15.742 4.036 11.581 1.00 97.69 164 ILE A O 1
ATOM 1255 N N . CYS A 1 165 ? -15.755 2.621 9.838 1.00 97.25 165 CYS A N 1
ATOM 1256 C CA . CYS A 1 165 ? -17.198 2.552 9.656 1.00 97.25 165 CYS A CA 1
ATOM 1257 C C . CYS A 1 165 ? -17.691 1.120 9.875 1.00 97.25 165 CYS A C 1
ATOM 1259 O O . CYS A 1 165 ? -17.040 0.157 9.474 1.00 97.25 165 CYS A O 1
ATOM 1261 N N . ARG A 1 166 ? -18.888 0.966 10.446 1.00 97.06 166 ARG A N 1
ATOM 1262 C CA . ARG A 1 166 ? -19.656 -0.277 10.302 1.00 97.06 166 ARG A CA 1
ATOM 1263 C C . ARG A 1 166 ? -20.076 -0.433 8.843 1.00 97.06 166 ARG A C 1
ATOM 1265 O O . ARG A 1 166 ? -20.489 0.544 8.223 1.00 97.06 166 ARG A O 1
ATOM 1272 N N . GLY A 1 167 ? -20.060 -1.652 8.324 1.00 97.00 167 GLY A N 1
ATOM 1273 C CA . GLY A 1 167 ? -20.390 -1.970 6.934 1.00 97.00 167 GLY A CA 1
ATOM 1274 C C . GLY A 1 167 ? -19.216 -1.806 5.966 1.00 97.00 167 GLY A C 1
ATOM 1275 O O . GLY A 1 167 ? -18.128 -1.376 6.343 1.00 97.00 167 GLY A O 1
ATOM 1276 N N . GLY A 1 168 ? -19.450 -2.183 4.708 1.00 96.62 168 GLY A N 1
ATOM 1277 C CA . GLY A 1 168 ? -18.442 -2.194 3.645 1.00 96.62 168 GLY A CA 1
ATOM 1278 C C . GLY A 1 168 ? -18.161 -0.825 3.017 1.00 96.62 168 GLY A C 1
ATOM 1279 O O . GLY A 1 168 ? -18.465 0.227 3.585 1.00 96.62 168 GLY A O 1
ATOM 1280 N N . PHE A 1 169 ? -17.589 -0.849 1.811 1.00 96.75 169 PHE A N 1
ATOM 1281 C CA . PHE A 1 169 ? -17.164 0.342 1.069 1.00 96.75 169 PHE A CA 1
ATOM 1282 C C . PHE A 1 169 ? -18.285 1.367 0.841 1.00 96.75 169 PHE A C 1
ATOM 1284 O O . PHE A 1 169 ? -18.001 2.556 0.766 1.00 96.75 169 PHE A O 1
ATOM 1291 N N . GLU A 1 170 ? -19.550 0.952 0.775 1.00 95.81 170 GLU A N 1
ATOM 1292 C CA . GLU A 1 170 ? -20.715 1.837 0.659 1.00 95.81 170 GLU A CA 1
ATOM 1293 C C . GLU A 1 170 ? -20.819 2.800 1.848 1.00 95.81 170 GLU A C 1
ATOM 1295 O O . GLU A 1 170 ? -21.018 4.004 1.674 1.00 95.81 170 GLU A O 1
ATOM 1300 N N . ASN A 1 171 ? -20.637 2.285 3.066 1.00 95.75 171 ASN A N 1
ATOM 1301 C CA . ASN A 1 171 ? -20.655 3.108 4.271 1.00 95.75 171 ASN A CA 1
ATOM 1302 C C . ASN A 1 171 ? -19.370 3.923 4.396 1.00 95.75 171 ASN A C 1
ATOM 1304 O O . ASN A 1 171 ? -19.424 5.071 4.838 1.00 95.75 171 ASN A O 1
ATOM 1308 N N . LEU A 1 172 ? -18.233 3.379 3.958 1.00 95.50 172 LEU A N 1
ATOM 1309 C CA . LEU A 1 172 ? -16.999 4.153 3.888 1.00 95.50 172 LEU A CA 1
ATOM 1310 C C . LEU A 1 172 ? -17.132 5.355 2.953 1.00 95.50 172 LEU A C 1
ATOM 1312 O O . LEU A 1 172 ? -16.736 6.456 3.313 1.00 95.50 172 LEU A O 1
ATOM 1316 N N . PHE A 1 173 ? -17.740 5.160 1.784 1.00 94.38 173 PHE A N 1
ATOM 1317 C CA . PHE A 1 173 ? -18.018 6.231 0.837 1.00 94.38 173 PHE A CA 1
ATOM 1318 C C . PHE A 1 173 ? -18.968 7.265 1.450 1.00 94.38 173 PHE A C 1
ATOM 1320 O O . PHE A 1 173 ? -18.693 8.459 1.411 1.00 94.38 173 PHE A O 1
ATOM 1327 N N . ARG A 1 174 ? -20.048 6.813 2.099 1.00 94.00 174 ARG A N 1
ATOM 1328 C CA . ARG A 1 174 ? -21.043 7.697 2.721 1.00 94.00 174 ARG A CA 1
ATOM 1329 C C . ARG A 1 174 ? -20.492 8.541 3.874 1.00 94.00 174 ARG A C 1
ATOM 1331 O O . ARG A 1 174 ? -20.872 9.701 3.994 1.00 94.00 174 ARG A O 1
ATOM 1338 N N . PHE A 1 175 ? -19.686 7.953 4.756 1.00 92.12 175 PHE A N 1
ATOM 1339 C CA . PHE A 1 175 ? -19.261 8.600 6.006 1.00 92.12 175 PHE A CA 1
ATOM 1340 C C . PHE A 1 175 ? -17.815 9.104 5.982 1.00 92.12 175 PHE A C 1
ATOM 1342 O O . PHE A 1 175 ? -17.462 9.966 6.783 1.00 92.12 175 PHE A O 1
ATOM 1349 N N . GLY A 1 176 ? -16.973 8.558 5.104 1.00 84.56 176 GLY A N 1
ATOM 1350 C CA . GLY A 1 176 ? -15.562 8.918 4.953 1.00 84.56 176 GLY A CA 1
ATOM 1351 C C . GLY A 1 176 ? -15.246 9.793 3.752 1.00 84.56 176 GLY A C 1
ATOM 1352 O O . GLY A 1 176 ? -14.149 10.347 3.712 1.00 84.56 176 GLY A O 1
ATOM 1353 N N . SER A 1 177 ? -16.175 9.967 2.805 1.00 81.69 177 SER A N 1
ATOM 1354 C CA . SER A 1 177 ? -15.978 10.949 1.739 1.00 81.69 177 SER A CA 1
ATOM 1355 C C . SER A 1 177 ? -15.863 12.359 2.321 1.00 81.69 177 SER A C 1
ATOM 1357 O O . SER A 1 177 ? -16.718 12.831 3.070 1.00 81.69 177 SER A O 1
ATOM 1359 N N . CYS A 1 178 ? -14.775 13.025 1.959 1.00 84.50 178 CYS A N 1
ATOM 1360 C CA . CYS A 1 178 ? -14.422 14.378 2.384 1.00 84.50 178 CYS A CA 1
ATOM 1361 C C . CYS A 1 178 ? -13.768 15.174 1.239 1.00 84.50 178 CYS A C 1
ATOM 1363 O O . CYS A 1 178 ? -13.052 16.140 1.478 1.00 84.50 178 CYS A O 1
ATOM 1365 N N . GLY A 1 179 ? -14.019 14.776 -0.012 1.00 89.81 179 GLY A N 1
ATOM 1366 C CA . GLY A 1 179 ? -13.501 15.440 -1.208 1.00 89.81 179 GLY A CA 1
ATOM 1367 C C . GLY A 1 179 ? -13.245 14.466 -2.356 1.00 89.81 179 GLY A C 1
ATOM 1368 O O . GLY A 1 179 ? -13.049 13.269 -2.141 1.00 89.81 179 GLY A O 1
ATOM 1369 N N . GLU A 1 180 ? -13.199 14.989 -3.583 1.00 94.00 180 GLU A N 1
ATOM 1370 C CA . GLU A 1 180 ? -13.136 14.191 -4.820 1.00 94.00 180 GLU A CA 1
ATOM 1371 C C . GLU A 1 180 ? -11.953 13.217 -4.852 1.00 94.00 180 GLU A C 1
ATOM 1373 O O . GLU A 1 180 ? -12.092 12.064 -5.263 1.00 94.00 180 GLU A O 1
ATOM 1378 N N . ASN A 1 181 ? -10.794 13.650 -4.352 1.00 94.81 181 ASN A N 1
ATOM 1379 C CA . ASN A 1 181 ? -9.599 12.816 -4.316 1.00 94.81 181 ASN A CA 1
ATOM 1380 C C . ASN A 1 181 ? -9.729 11.660 -3.308 1.00 94.81 181 ASN A C 1
ATOM 1382 O O . ASN A 1 181 ? -9.280 10.552 -3.59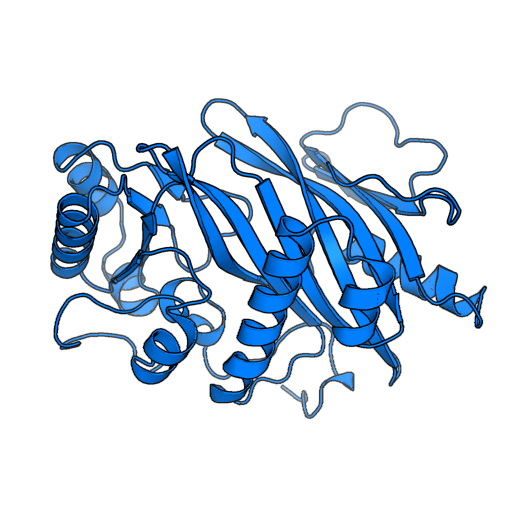1 1.00 94.81 181 ASN A O 1
ATOM 1386 N N . VAL A 1 182 ? -10.365 11.873 -2.151 1.00 95.31 182 VAL A N 1
ATOM 1387 C CA . VAL A 1 182 ? -10.613 10.783 -1.189 1.00 95.31 182 VAL A CA 1
ATOM 1388 C C . VAL A 1 182 ? -11.641 9.805 -1.749 1.00 95.31 182 VAL A C 1
ATOM 1390 O O . VAL A 1 182 ? -11.450 8.594 -1.669 1.00 95.31 182 VAL A O 1
ATOM 1393 N N . GLU A 1 183 ? -12.692 10.307 -2.394 1.00 96.75 183 GLU A N 1
ATOM 1394 C CA . GLU A 1 183 ? -13.656 9.453 -3.084 1.00 96.75 183 GLU A CA 1
ATOM 1395 C C . GLU A 1 183 ? -13.021 8.614 -4.191 1.00 96.75 183 GLU A C 1
ATOM 1397 O O . GLU A 1 183 ? -13.350 7.436 -4.341 1.00 96.75 183 GLU A O 1
ATOM 1402 N N . LEU A 1 184 ? -12.103 9.204 -4.962 1.00 97.62 184 LEU A N 1
ATOM 1403 C CA . LEU A 1 184 ? -11.345 8.490 -5.982 1.00 97.62 184 LEU A CA 1
ATOM 1404 C C . LEU A 1 184 ? -10.517 7.361 -5.360 1.00 97.62 184 LEU A C 1
ATOM 1406 O O . LEU A 1 184 ? -10.567 6.240 -5.864 1.00 97.62 184 LEU A O 1
ATOM 1410 N N . ALA A 1 185 ? -9.839 7.617 -4.238 1.00 97.81 185 ALA A N 1
ATOM 1411 C CA . ALA A 1 185 ? -9.088 6.590 -3.521 1.00 97.81 185 ALA A CA 1
ATOM 1412 C C . ALA A 1 185 ? -9.993 5.451 -3.019 1.00 97.81 185 ALA A C 1
ATOM 1414 O O . ALA A 1 185 ? -9.665 4.280 -3.206 1.00 97.81 185 ALA A O 1
ATOM 1415 N N . ILE A 1 186 ? -11.171 5.766 -2.467 1.00 98.19 186 ILE A N 1
ATOM 1416 C CA . ILE A 1 186 ? -12.155 4.753 -2.045 1.00 98.19 186 ILE A CA 1
ATOM 1417 C C . ILE A 1 186 ? -12.621 3.914 -3.246 1.00 98.19 186 ILE A C 1
ATOM 1419 O O . ILE A 1 186 ? -12.681 2.688 -3.145 1.00 98.19 186 ILE A O 1
ATOM 1423 N N . ARG A 1 187 ? -12.915 4.542 -4.395 1.00 98.31 187 ARG A N 1
ATOM 1424 C CA . ARG A 1 187 ? -13.325 3.836 -5.624 1.00 98.31 187 ARG A CA 1
ATOM 1425 C C . ARG A 1 187 ? -12.226 2.917 -6.161 1.00 98.31 187 ARG A C 1
ATOM 1427 O O . ARG A 1 187 ? -12.519 1.778 -6.525 1.00 98.31 187 ARG A O 1
ATOM 1434 N N . GLN A 1 188 ? -10.976 3.378 -6.187 1.00 98.69 188 GLN A N 1
ATOM 1435 C CA . GLN A 1 188 ? -9.835 2.576 -6.639 1.00 98.69 188 GLN A CA 1
ATOM 1436 C C . GLN A 1 188 ? -9.566 1.396 -5.699 1.00 98.69 188 GLN A C 1
ATOM 1438 O O . GLN A 1 188 ? -9.418 0.267 -6.162 1.00 98.69 188 GLN A O 1
ATOM 1443 N N . ALA A 1 189 ? -9.599 1.623 -4.384 1.00 98.56 189 ALA A N 1
ATOM 1444 C CA . ALA A 1 189 ? -9.454 0.567 -3.387 1.00 98.56 189 ALA A CA 1
ATOM 1445 C C . ALA A 1 189 ? -10.576 -0.479 -3.469 1.00 98.56 189 ALA A C 1
ATOM 1447 O O . ALA A 1 189 ? -10.300 -1.676 -3.437 1.00 98.56 189 ALA A O 1
ATOM 1448 N N . ARG A 1 190 ? -11.833 -0.046 -3.635 1.00 98.50 190 ARG A N 1
ATOM 1449 C CA . ARG A 1 190 ? -12.974 -0.946 -3.857 1.00 98.50 190 ARG A CA 1
ATOM 1450 C C . ARG A 1 190 ? -12.785 -1.789 -5.119 1.00 98.50 190 ARG A C 1
ATOM 1452 O O . ARG A 1 190 ? -12.950 -3.002 -5.063 1.00 98.50 190 ARG A O 1
ATOM 1459 N N . SER A 1 191 ? -12.414 -1.157 -6.231 1.00 98.62 191 SER A N 1
ATOM 1460 C CA . SER A 1 191 ? -12.207 -1.851 -7.510 1.00 98.62 191 SER A CA 1
ATOM 1461 C C . SER A 1 191 ? -11.084 -2.887 -7.403 1.00 98.62 191 SER A C 1
ATOM 1463 O O . SER A 1 191 ? -11.213 -3.998 -7.908 1.00 98.62 191 SER A O 1
ATOM 1465 N N . MET A 1 192 ? -10.008 -2.562 -6.676 1.00 98.69 192 MET A N 1
ATOM 1466 C CA . MET A 1 192 ? -8.944 -3.521 -6.379 1.00 98.69 192 MET A CA 1
ATOM 1467 C C . MET A 1 192 ? -9.448 -4.668 -5.499 1.00 98.69 192 MET A C 1
ATOM 1469 O O . MET A 1 192 ? -9.134 -5.824 -5.767 1.00 98.69 192 MET A O 1
ATOM 1473 N N . HIS A 1 193 ? -10.252 -4.377 -4.473 1.00 98.31 193 HIS A N 1
ATOM 1474 C CA . HIS A 1 193 ? -10.840 -5.403 -3.613 1.00 98.31 193 HIS A CA 1
ATOM 1475 C C . HIS A 1 193 ? -11.699 -6.401 -4.389 1.00 98.31 193 HIS A C 1
ATOM 1477 O O . HIS A 1 193 ? -11.558 -7.607 -4.205 1.00 98.31 193 HIS A O 1
ATOM 1483 N N . GLU A 1 194 ? -12.544 -5.906 -5.291 1.00 98.19 194 GLU A N 1
ATOM 1484 C CA . GLU A 1 194 ? -13.364 -6.741 -6.169 1.00 98.19 194 GLU A CA 1
ATOM 1485 C C . GLU A 1 194 ? -12.483 -7.561 -7.128 1.00 98.19 194 GLU A C 1
ATOM 1487 O O . GLU A 1 194 ? -12.672 -8.772 -7.262 1.00 98.19 194 GLU A O 1
ATOM 1492 N N . ALA A 1 195 ? -11.456 -6.943 -7.726 1.00 98.38 195 ALA A N 1
ATOM 1493 C CA . ALA A 1 195 ? -10.521 -7.625 -8.619 1.00 98.38 195 ALA A CA 1
ATOM 1494 C C . ALA A 1 195 ? -9.754 -8.760 -7.924 1.00 98.38 195 ALA A C 1
ATOM 1496 O O . ALA A 1 195 ? -9.513 -9.800 -8.540 1.00 98.38 195 ALA A O 1
ATOM 1497 N N . MET A 1 196 ? -9.410 -8.609 -6.638 1.00 97.88 196 MET A N 1
ATOM 1498 C CA . MET A 1 196 ? -8.722 -9.645 -5.855 1.00 97.88 196 MET A CA 1
ATOM 1499 C C . MET A 1 196 ? -9.477 -10.979 -5.819 1.00 97.88 196 MET A C 1
ATOM 1501 O O . MET A 1 196 ? -8.830 -12.018 -5.677 1.00 97.88 196 MET A O 1
ATOM 1505 N N . GLY A 1 197 ? -10.799 -10.983 -6.033 1.00 97.38 197 GLY A N 1
ATOM 1506 C CA . GLY A 1 197 ? -11.596 -12.203 -6.202 1.00 97.38 197 GLY A CA 1
ATOM 1507 C C . GLY A 1 197 ? -11.088 -13.131 -7.315 1.00 97.38 197 GLY A C 1
ATOM 1508 O O . GLY A 1 197 ? -11.292 -14.338 -7.239 1.00 97.38 197 GLY A O 1
ATOM 1509 N N . TYR A 1 198 ? -10.338 -12.608 -8.294 1.00 97.81 198 TYR A N 1
ATOM 1510 C CA . TYR A 1 198 ? -9.649 -13.394 -9.326 1.00 97.81 198 TYR A CA 1
ATOM 1511 C C . TYR A 1 198 ? -8.752 -14.499 -8.747 1.00 97.81 198 TYR A C 1
ATOM 1513 O O . TYR A 1 198 ? -8.630 -15.576 -9.331 1.00 97.81 198 TYR A O 1
ATOM 1521 N N . PHE A 1 199 ? -8.113 -14.239 -7.603 1.00 96.88 199 PHE A N 1
ATOM 1522 C CA . PHE A 1 199 ? -7.208 -15.187 -6.952 1.00 96.88 199 PHE A CA 1
ATOM 1523 C C . PHE A 1 199 ? -7.895 -16.096 -5.931 1.00 96.88 199 PHE A C 1
ATOM 1525 O O . PHE A 1 199 ? -7.204 -16.919 -5.325 1.00 96.88 199 PHE A O 1
ATOM 1532 N N . ASP A 1 200 ? -9.212 -15.946 -5.742 1.00 96.00 200 ASP A N 1
ATOM 1533 C CA . ASP A 1 200 ? -9.996 -16.666 -4.733 1.00 96.00 200 ASP A CA 1
ATOM 1534 C C . ASP A 1 200 ? -9.340 -16.628 -3.327 1.00 96.00 200 ASP A C 1
ATOM 1536 O O . ASP A 1 200 ? -9.039 -17.675 -2.744 1.00 96.00 200 ASP A O 1
ATOM 1540 N N . PRO A 1 201 ? -8.991 -15.432 -2.799 1.00 96.00 201 PRO A N 1
ATOM 1541 C CA . PRO A 1 201 ? -8.350 -15.313 -1.497 1.00 96.00 201 PRO A CA 1
ATOM 1542 C C . PRO A 1 201 ? -9.381 -15.392 -0.363 1.00 96.00 201 PRO A C 1
ATOM 1544 O O . PRO A 1 201 ? -10.508 -14.917 -0.496 1.00 96.00 201 PRO A O 1
ATOM 1547 N N . LEU A 1 202 ? -8.965 -15.878 0.808 1.00 95.94 202 LEU A N 1
ATOM 1548 C CA . LEU A 1 202 ? -9.708 -15.625 2.046 1.00 95.94 202 LEU A CA 1
ATOM 1549 C C . LEU A 1 202 ? -9.197 -14.310 2.635 1.00 95.94 202 LEU A C 1
ATOM 1551 O O . LEU A 1 202 ? -8.012 -14.203 2.949 1.00 95.94 202 LEU A O 1
ATOM 1555 N N . LEU A 1 203 ? -10.062 -13.307 2.778 1.00 95.62 203 LEU A N 1
ATOM 1556 C CA . LEU A 1 203 ? -9.700 -11.981 3.286 1.00 95.62 203 LEU A CA 1
ATOM 1557 C C . LEU A 1 203 ? -10.620 -11.597 4.445 1.00 95.62 203 LEU A C 1
ATOM 1559 O O . LEU A 1 203 ? -11.717 -11.092 4.228 1.00 95.62 203 LEU A O 1
ATOM 1563 N N . SER A 1 204 ? -10.163 -11.796 5.679 1.00 96.31 204 SER A N 1
ATOM 1564 C CA . SER A 1 204 ? -10.819 -11.211 6.852 1.00 96.31 204 SER A CA 1
ATOM 1565 C C . SER A 1 204 ? -10.350 -9.784 7.126 1.00 96.31 204 SER A C 1
ATOM 1567 O O . SER A 1 204 ? -11.012 -9.045 7.843 1.00 96.31 204 SER A O 1
ATOM 1569 N N . ARG A 1 205 ? -9.242 -9.353 6.516 1.00 96.69 205 ARG A N 1
ATOM 1570 C CA . ARG A 1 205 ? -8.787 -7.960 6.479 1.00 96.69 205 ARG A CA 1
ATOM 1571 C C . ARG A 1 205 ? -8.015 -7.700 5.190 1.00 96.69 205 ARG A C 1
ATOM 1573 O O . ARG A 1 205 ? -7.057 -8.408 4.885 1.00 96.69 205 ARG A O 1
ATOM 1580 N N . ALA A 1 206 ? -8.361 -6.627 4.488 1.00 97.19 206 ALA A N 1
ATOM 1581 C CA . ALA A 1 206 ? -7.560 -6.091 3.395 1.00 97.19 206 ALA A CA 1
ATOM 1582 C C . ALA A 1 206 ? -7.674 -4.566 3.329 1.00 97.19 206 ALA A C 1
ATOM 1584 O O . ALA A 1 206 ? -8.764 -4.008 3.436 1.00 97.19 206 ALA A O 1
ATOM 1585 N N . SER A 1 207 ? -6.546 -3.892 3.127 1.00 96.94 207 SER A N 1
ATOM 1586 C CA . SER A 1 207 ? -6.480 -2.465 2.820 1.00 96.94 207 SER A CA 1
ATOM 1587 C C . SER A 1 207 ? -5.592 -2.223 1.609 1.00 96.94 207 SER A C 1
ATOM 1589 O O . SER A 1 207 ? -4.603 -2.927 1.408 1.00 96.94 207 SER A O 1
ATOM 1591 N N . TYR A 1 208 ? -5.948 -1.221 0.818 1.00 97.94 208 TYR A N 1
ATOM 1592 C CA . TYR A 1 208 ? -5.291 -0.881 -0.436 1.00 97.94 208 TYR A CA 1
ATOM 1593 C C . TYR A 1 208 ? -4.753 0.534 -0.328 1.00 97.94 208 TYR A C 1
ATOM 1595 O O . TYR A 1 208 ? -5.526 1.465 -0.098 1.00 97.94 208 TYR A O 1
ATOM 1603 N N . ASP A 1 209 ? -3.440 0.679 -0.472 1.00 96.62 209 ASP A N 1
ATOM 1604 C CA . ASP A 1 209 ? -2.783 1.979 -0.390 1.00 96.62 209 ASP A CA 1
ATOM 1605 C C . ASP A 1 209 ? -2.905 2.664 -1.745 1.00 96.62 209 ASP A C 1
ATOM 1607 O O . ASP A 1 209 ? -2.437 2.133 -2.753 1.00 96.62 209 ASP A O 1
ATOM 1611 N N . VAL A 1 210 ? -3.525 3.840 -1.771 1.00 97.81 210 VAL A N 1
ATOM 1612 C CA . VAL A 1 210 ? -3.661 4.682 -2.958 1.00 97.81 210 VAL A CA 1
ATOM 1613 C C . VAL A 1 210 ? -2.720 5.866 -2.820 1.00 97.81 210 VAL A C 1
ATOM 1615 O O . VAL A 1 210 ? -2.845 6.675 -1.897 1.00 97.81 210 VAL A O 1
ATOM 1618 N N . LEU A 1 211 ? -1.782 5.975 -3.756 1.00 96.50 211 LEU A N 1
ATOM 1619 C CA . LEU A 1 211 ? -0.897 7.125 -3.857 1.00 96.50 211 LEU A CA 1
ATOM 1620 C C . LEU A 1 211 ? -1.530 8.161 -4.782 1.00 96.50 211 LEU A C 1
ATOM 1622 O O . LEU A 1 211 ? -1.949 7.826 -5.890 1.00 96.50 211 LEU A O 1
ATOM 1626 N N . GLN A 1 212 ? -1.572 9.411 -4.332 1.00 97.38 212 GLN A N 1
ATOM 1627 C CA . GLN A 1 212 ? -2.078 10.543 -5.106 1.00 97.38 212 GLN A CA 1
ATOM 1628 C C . GLN A 1 212 ? -1.043 11.656 -5.119 1.00 97.38 212 GLN A C 1
ATOM 1630 O O . GLN A 1 212 ? -0.433 11.930 -4.086 1.00 97.38 212 GLN A O 1
ATOM 1635 N N . GLY A 1 213 ? -0.856 12.308 -6.258 1.00 96.12 213 GLY A N 1
ATOM 1636 C CA . GLY A 1 213 ? 0.106 13.396 -6.396 1.00 96.12 213 GLY A CA 1
ATOM 1637 C C . GLY A 1 213 ? 0.351 13.752 -7.851 1.00 96.12 213 GLY A C 1
ATOM 1638 O O . GLY A 1 213 ? -0.307 13.236 -8.751 1.00 96.12 213 GLY A O 1
ATOM 1639 N N . GLU A 1 214 ? 1.319 14.627 -8.079 1.00 96.56 214 GLU A N 1
ATOM 1640 C CA . GLU A 1 214 ? 1.649 15.106 -9.419 1.00 96.56 214 GLU A CA 1
ATOM 1641 C C . GLU A 1 214 ? 2.877 14.385 -9.963 1.00 96.56 214 GLU A C 1
ATOM 1643 O O . GLU A 1 214 ? 3.833 14.123 -9.233 1.00 96.56 214 GLU A O 1
ATOM 1648 N N . THR A 1 215 ? 2.907 14.080 -11.254 1.00 95.19 215 THR A N 1
ATOM 1649 C CA . THR A 1 215 ? 4.143 13.612 -11.885 1.00 95.19 215 THR A CA 1
ATOM 1650 C C . THR A 1 215 ? 5.146 14.766 -12.038 1.00 95.19 215 THR A C 1
ATOM 1652 O O . THR A 1 215 ? 4.861 15.930 -11.752 1.00 95.19 215 THR A O 1
ATOM 1655 N N . SER A 1 216 ? 6.347 14.476 -12.546 1.00 89.94 216 SER A N 1
ATOM 1656 C CA . SER A 1 216 ? 7.355 15.504 -12.844 1.00 89.94 216 SER A CA 1
ATOM 1657 C C . SER A 1 216 ? 6.924 16.550 -13.880 1.00 89.94 216 SER A C 1
ATOM 1659 O O . SER A 1 216 ? 7.592 17.573 -13.993 1.00 89.94 216 SER A O 1
ATOM 1661 N N . ASN A 1 217 ? 5.854 16.305 -14.645 1.00 90.12 217 ASN A N 1
ATOM 1662 C CA . ASN A 1 217 ? 5.319 17.249 -15.631 1.00 90.12 217 ASN A CA 1
ATOM 1663 C C . ASN A 1 217 ? 4.066 18.014 -15.143 1.00 90.12 217 ASN A C 1
ATOM 1665 O O . ASN A 1 217 ? 3.514 18.793 -15.915 1.00 90.12 217 ASN A O 1
ATOM 1669 N N . GLY A 1 218 ? 3.629 17.806 -13.892 1.00 93.06 218 GLY A N 1
ATOM 1670 C CA . GLY A 1 218 ? 2.445 18.453 -13.307 1.00 93.06 218 GLY A CA 1
ATOM 1671 C C . GLY A 1 218 ? 1.114 17.722 -13.538 1.00 93.06 218 GLY A C 1
ATOM 1672 O O . GLY A 1 218 ? 0.073 18.205 -13.107 1.00 93.06 218 GLY A O 1
ATOM 1673 N N . GLU A 1 219 ? 1.109 16.563 -14.202 1.00 95.12 219 GLU A N 1
ATOM 1674 C CA . GLU A 1 219 ? -0.087 15.717 -14.324 1.00 95.12 219 GLU A CA 1
ATOM 1675 C C . GLU A 1 219 ? -0.464 15.108 -12.963 1.00 95.12 219 GLU A C 1
ATOM 1677 O O . GLU A 1 219 ? 0.357 14.429 -12.349 1.00 95.12 219 GLU A O 1
ATOM 1682 N N . PHE A 1 220 ? -1.702 15.303 -12.502 1.00 96.31 220 PHE A N 1
ATOM 1683 C CA . PHE A 1 220 ? -2.215 14.616 -11.313 1.00 96.31 220 PHE A CA 1
ATOM 1684 C C . PHE A 1 220 ? -2.535 13.152 -11.628 1.00 96.31 220 PHE A C 1
ATOM 1686 O O . PHE A 1 220 ? -3.308 12.867 -12.542 1.00 96.31 220 PHE A O 1
ATOM 1693 N N . LEU A 1 221 ? -2.003 12.229 -10.826 1.00 97.62 221 LEU A N 1
ATOM 1694 C CA . LEU A 1 221 ? -2.307 10.803 -10.893 1.00 97.62 221 LEU A CA 1
ATOM 1695 C C . LEU A 1 221 ? -2.749 10.267 -9.528 1.00 97.62 221 LEU A C 1
ATOM 1697 O O . LEU A 1 221 ? -2.326 10.741 -8.472 1.00 97.62 221 LEU A O 1
ATOM 1701 N N . SER A 1 222 ? -3.582 9.229 -9.572 1.00 98.19 222 SER A N 1
ATOM 1702 C CA . SER A 1 222 ? -4.063 8.474 -8.415 1.00 98.19 222 SER A CA 1
ATOM 1703 C C . SER A 1 222 ? -4.024 6.994 -8.766 1.00 98.19 222 SER A C 1
ATOM 1705 O O . SER A 1 222 ? -4.513 6.619 -9.831 1.00 98.19 222 SER A O 1
ATOM 1707 N N . GLY A 1 223 ? -3.478 6.144 -7.900 1.00 98.31 223 GLY A N 1
ATOM 1708 C CA . GLY A 1 223 ? -3.453 4.707 -8.163 1.00 98.31 223 GLY A CA 1
ATOM 1709 C C . GLY A 1 223 ? -3.079 3.867 -6.952 1.00 98.31 223 GLY A C 1
ATOM 1710 O O . GLY A 1 223 ? -2.314 4.298 -6.087 1.00 98.31 223 GLY A O 1
ATOM 1711 N N . VAL A 1 224 ? -3.618 2.650 -6.903 1.00 98.44 224 VAL A N 1
ATOM 1712 C CA . VAL A 1 224 ? -3.258 1.639 -5.909 1.00 98.44 224 VAL A CA 1
ATOM 1713 C C . VAL A 1 224 ? -1.793 1.256 -6.099 1.00 98.44 224 VAL A C 1
ATOM 1715 O O . VAL A 1 224 ? -1.369 0.900 -7.197 1.00 98.44 224 VAL A O 1
ATOM 1718 N N . THR A 1 225 ? -1.021 1.322 -5.019 1.00 95.75 225 THR A N 1
ATOM 1719 C CA . THR A 1 225 ? 0.407 0.988 -5.001 1.00 95.75 225 THR A CA 1
ATOM 1720 C C . THR A 1 225 ? 0.740 -0.208 -4.113 1.00 95.75 225 THR A C 1
ATOM 1722 O O . THR A 1 225 ? 1.836 -0.759 -4.252 1.00 95.75 225 THR A O 1
ATOM 1725 N N . ASP A 1 226 ? -0.137 -0.583 -3.182 1.00 95.06 226 ASP A N 1
ATOM 1726 C CA . ASP A 1 226 ? 0.126 -1.678 -2.251 1.00 95.06 226 ASP A CA 1
ATOM 1727 C C . ASP A 1 226 ? -1.158 -2.385 -1.814 1.00 95.06 226 ASP A C 1
ATOM 1729 O O . ASP A 1 226 ? -2.226 -1.772 -1.729 1.00 95.06 226 ASP A O 1
ATOM 1733 N N . ILE A 1 227 ? -1.028 -3.676 -1.506 1.00 95.81 227 ILE A N 1
ATOM 1734 C CA . ILE A 1 227 ? -2.092 -4.512 -0.946 1.00 95.81 227 ILE A CA 1
ATOM 1735 C C . ILE A 1 227 ? -1.631 -4.976 0.434 1.00 95.81 227 ILE A C 1
ATOM 1737 O O . ILE A 1 227 ? -0.727 -5.799 0.568 1.00 95.81 227 ILE A O 1
ATOM 1741 N N . THR A 1 228 ? -2.290 -4.498 1.483 1.00 93.44 228 THR A N 1
ATOM 1742 C CA . THR A 1 228 ? -1.955 -4.846 2.864 1.00 93.44 228 THR A CA 1
ATOM 1743 C C . THR A 1 228 ? -3.067 -5.684 3.473 1.00 93.44 228 THR A C 1
ATOM 1745 O O . THR A 1 228 ? -4.073 -5.165 3.950 1.00 93.44 228 THR A O 1
ATOM 1748 N N . CYS A 1 229 ? -2.869 -7.001 3.511 1.00 93.62 229 CYS A N 1
ATOM 1749 C CA . CYS A 1 229 ? -3.794 -7.909 4.199 1.00 93.62 229 CYS A CA 1
ATOM 1750 C C . CYS A 1 229 ? -3.389 -8.162 5.658 1.00 9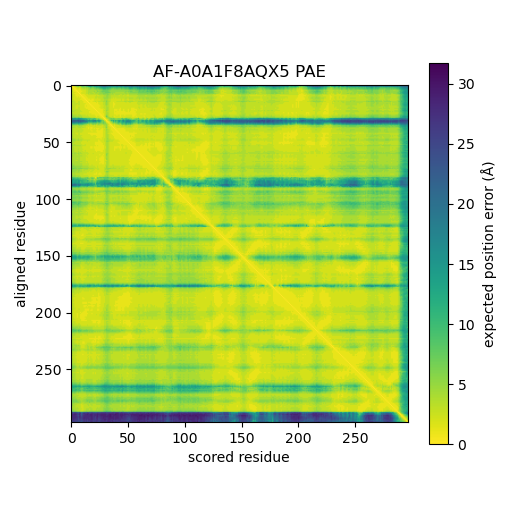3.62 229 CYS A C 1
ATOM 1752 O O . CYS A 1 229 ? -4.225 -8.444 6.505 1.00 93.62 229 CYS A O 1
ATOM 1754 N N . ARG A 1 230 ? -2.101 -8.034 5.980 1.00 91.06 230 ARG A N 1
ATOM 1755 C CA . ARG A 1 230 ? -1.558 -8.328 7.313 1.00 91.06 230 ARG A CA 1
ATOM 1756 C C . ARG A 1 230 ? -1.945 -7.288 8.365 1.00 91.06 230 ARG A C 1
ATOM 1758 O O . ARG A 1 230 ? -2.146 -6.120 8.043 1.00 91.06 230 ARG A O 1
ATOM 1765 N N . LEU A 1 231 ? -1.921 -7.700 9.631 1.00 90.12 231 LEU A N 1
ATOM 1766 C CA . LEU A 1 231 ? -1.889 -6.774 10.761 1.00 90.12 231 LEU A CA 1
ATOM 1767 C C . LEU A 1 231 ? -0.667 -5.841 10.648 1.00 90.12 231 LEU A C 1
ATOM 1769 O O . LEU A 1 231 ? 0.413 -6.235 10.184 1.00 90.12 231 LEU A O 1
ATOM 1773 N N . GLY A 1 232 ? -0.843 -4.583 11.044 1.00 89.19 232 GLY A N 1
ATOM 1774 C CA . GLY A 1 232 ? 0.190 -3.566 10.897 1.00 89.19 232 GLY A CA 1
ATOM 1775 C C . GLY A 1 232 ? -0.026 -2.353 11.788 1.00 89.19 232 GLY A C 1
ATOM 1776 O O . GLY A 1 232 ? -0.825 -2.372 12.720 1.00 89.19 232 GLY A O 1
ATOM 1777 N N . GLY A 1 233 ? 0.698 -1.280 11.476 1.00 90.38 233 GLY A N 1
ATOM 1778 C CA . GLY A 1 233 ? 0.712 -0.063 12.281 1.00 90.38 233 GLY A CA 1
ATOM 1779 C C . GLY A 1 233 ? -0.616 0.694 12.334 1.00 90.38 233 GLY A C 1
ATOM 1780 O O . GLY A 1 233 ? -0.704 1.625 13.111 1.00 90.38 233 GLY A O 1
ATOM 1781 N N . SER A 1 234 ? -1.629 0.336 11.541 1.00 91.94 234 SER A N 1
ATOM 1782 C CA . SER A 1 234 ? -2.977 0.924 11.599 1.00 91.94 234 SER A CA 1
ATOM 1783 C C . SER A 1 234 ? -3.962 0.108 12.450 1.00 91.94 234 SER A C 1
ATOM 1785 O O . SER A 1 234 ? -4.980 0.631 12.896 1.00 91.94 234 SER A O 1
ATOM 1787 N N . SER A 1 235 ? -3.663 -1.167 12.718 1.00 95.00 235 SER A N 1
ATOM 1788 C CA . SER A 1 235 ? -4.568 -2.078 13.430 1.00 95.00 235 SER A CA 1
ATOM 1789 C C . SER A 1 235 ? -4.940 -1.670 14.861 1.00 95.00 235 SER A C 1
ATOM 1791 O O . SER A 1 235 ? -6.050 -1.990 15.280 1.00 95.00 235 SER A O 1
ATOM 1793 N N . PRO A 1 236 ? -4.114 -0.924 15.619 1.00 97.06 236 PRO A N 1
ATOM 1794 C CA . PRO A 1 236 ? -4.548 -0.326 16.881 1.00 97.06 236 PRO A CA 1
ATOM 1795 C C . PRO A 1 236 ? -5.863 0.465 16.802 1.00 97.06 236 PRO A C 1
ATOM 1797 O O . PRO A 1 236 ? -6.727 0.299 17.662 1.00 97.06 236 PRO A O 1
ATOM 1800 N N . ALA A 1 237 ? -6.065 1.268 15.751 1.00 96.81 237 ALA A N 1
ATOM 1801 C CA . ALA A 1 237 ? -7.322 1.994 15.562 1.00 96.81 237 ALA A CA 1
ATOM 1802 C C . ALA A 1 237 ? -8.497 1.062 15.244 1.00 96.81 237 ALA A C 1
ATOM 1804 O O . ALA A 1 237 ? -9.595 1.293 15.746 1.00 96.81 237 ALA A O 1
ATOM 1805 N N . GLU A 1 238 ? -8.270 -0.007 14.469 1.00 97.25 238 GLU A N 1
ATOM 1806 C CA . GLU A 1 238 ? -9.281 -1.043 14.200 1.00 97.25 238 GLU A CA 1
ATOM 1807 C C . GLU A 1 238 ? -9.783 -1.641 15.535 1.00 97.25 238 GLU A C 1
ATOM 1809 O O . GLU A 1 238 ? -10.989 -1.723 15.773 1.00 97.25 238 GLU A O 1
ATOM 1814 N N . VAL A 1 239 ? -8.869 -1.965 16.460 1.00 96.94 239 VAL A N 1
ATOM 1815 C CA . VAL A 1 239 ? -9.204 -2.518 17.787 1.00 96.94 239 VAL A CA 1
ATOM 1816 C C . VAL A 1 239 ? -9.980 -1.522 18.653 1.00 96.94 239 VAL A C 1
ATOM 1818 O O . VAL A 1 239 ? -11.006 -1.891 19.233 1.00 96.94 239 VAL A O 1
ATOM 1821 N N . LEU A 1 240 ? -9.528 -0.265 18.742 1.00 97.38 240 LEU A N 1
ATOM 1822 C CA . LEU A 1 240 ? -10.233 0.759 19.524 1.00 97.38 240 LEU A CA 1
ATOM 1823 C C . LEU A 1 240 ? -11.632 1.040 18.965 1.00 97.38 240 LEU A C 1
ATOM 1825 O O . LEU A 1 240 ? -12.582 1.201 19.734 1.00 97.38 240 LEU A O 1
ATOM 1829 N N . ALA A 1 241 ? -11.781 1.054 17.639 1.00 96.88 241 ALA A N 1
ATOM 1830 C CA . ALA A 1 241 ? -13.070 1.258 16.994 1.00 96.88 241 ALA A CA 1
ATOM 1831 C C . ALA A 1 241 ? -14.058 0.128 17.316 1.00 96.88 241 ALA A C 1
ATOM 1833 O O . ALA A 1 241 ? -15.219 0.396 17.625 1.00 96.88 241 ALA A O 1
ATOM 1834 N N . LEU A 1 242 ? -13.607 -1.130 17.317 1.00 96.94 242 LEU A N 1
ATOM 1835 C CA . LEU A 1 242 ? -14.447 -2.274 17.687 1.00 96.94 242 LEU A CA 1
ATOM 1836 C C . LEU A 1 242 ? -14.937 -2.194 19.141 1.00 96.94 242 LEU A C 1
ATOM 1838 O O . LEU A 1 242 ? -16.109 -2.462 19.415 1.00 96.94 242 LEU A O 1
ATOM 1842 N N . ASP A 1 243 ? -14.072 -1.796 20.077 1.00 96.38 243 ASP A N 1
ATOM 1843 C CA . ASP A 1 243 ? -14.469 -1.580 21.473 1.00 96.38 243 ASP A CA 1
ATOM 1844 C C . ASP A 1 243 ? -15.468 -0.416 21.614 1.00 96.38 243 ASP A C 1
ATOM 1846 O O . ASP A 1 243 ? -16.488 -0.553 22.298 1.00 96.38 243 ASP A O 1
ATOM 1850 N N . TYR A 1 244 ? -15.254 0.686 20.888 1.00 96.00 244 TYR A N 1
ATOM 1851 C CA . TYR A 1 244 ? -16.195 1.806 20.829 1.00 96.00 244 TYR A CA 1
ATOM 1852 C C . TYR A 1 244 ? -17.574 1.373 20.320 1.00 96.00 244 TYR A C 1
ATOM 1854 O O . TYR A 1 244 ? -18.595 1.625 20.963 1.00 96.00 244 TYR A O 1
ATOM 1862 N N . PHE A 1 245 ? -17.608 0.655 19.201 1.00 95.88 245 PHE A N 1
ATOM 1863 C CA . PHE A 1 245 ? -18.824 0.139 18.587 1.00 95.88 245 PHE A CA 1
ATOM 1864 C C . PHE A 1 245 ? -19.582 -0.840 19.484 1.00 95.88 245 PHE A C 1
ATOM 1866 O O . PHE A 1 245 ? -20.816 -0.820 19.497 1.00 95.88 245 PHE A O 1
ATOM 1873 N N . ARG A 1 246 ? -18.875 -1.653 20.277 1.00 95.19 246 ARG A N 1
ATOM 1874 C CA . ARG A 1 246 ? -19.492 -2.524 21.287 1.00 95.19 246 ARG A CA 1
ATOM 1875 C C . ARG A 1 246 ? -20.197 -1.716 22.380 1.00 95.19 246 ARG A C 1
ATOM 1877 O O . ARG A 1 246 ? -21.294 -2.077 22.795 1.00 95.19 246 ARG A O 1
ATOM 1884 N N . ARG A 1 247 ? -19.594 -0.610 22.828 1.00 95.44 247 ARG A N 1
ATOM 1885 C CA . ARG A 1 247 ? -20.158 0.283 23.862 1.00 95.44 247 ARG A CA 1
ATOM 1886 C C . ARG A 1 247 ? -21.236 1.226 23.325 1.00 95.44 247 ARG A C 1
ATOM 1888 O O . ARG A 1 247 ? -22.066 1.709 24.095 1.00 95.44 247 ARG A O 1
ATOM 1895 N N . LYS A 1 248 ? -21.227 1.504 22.020 1.00 95.12 248 LYS A N 1
ATOM 1896 C CA . LYS A 1 248 ? -22.163 2.396 21.323 1.00 95.12 248 LYS A CA 1
ATOM 1897 C C . LYS A 1 248 ? -22.788 1.673 20.117 1.00 95.12 248 LYS A C 1
ATOM 1899 O O . LYS A 1 248 ? -22.407 1.950 18.980 1.00 95.12 248 LYS A O 1
ATOM 1904 N N . PRO A 1 249 ? -23.776 0.778 20.322 1.00 92.31 249 PRO A N 1
ATOM 1905 C CA . PRO A 1 249 ? -24.334 -0.041 19.239 1.00 92.31 249 PRO A CA 1
ATOM 1906 C C . PRO A 1 249 ? -24.920 0.757 18.064 1.00 92.31 249 PRO A C 1
ATOM 1908 O O . PRO A 1 249 ? -24.866 0.290 16.933 1.00 92.31 249 PRO A O 1
ATOM 1911 N N . GLY A 1 250 ? -25.440 1.965 18.319 1.00 92.75 250 GLY A N 1
ATOM 1912 C CA . GLY A 1 250 ? -25.993 2.851 17.287 1.00 92.75 250 GLY A CA 1
ATOM 1913 C C . GLY A 1 250 ? -24.965 3.706 16.536 1.00 92.75 250 GLY A C 1
ATOM 1914 O O . GLY A 1 250 ? -25.341 4.405 15.599 1.00 92.75 250 GLY A O 1
ATOM 1915 N N . ALA A 1 251 ? -23.687 3.689 16.930 1.00 94.75 251 ALA A N 1
ATOM 1916 C CA . ALA A 1 251 ? -22.658 4.446 16.227 1.00 94.75 251 ALA A CA 1
ATOM 1917 C C . ALA A 1 251 ? -22.287 3.759 14.905 1.00 94.75 251 ALA A C 1
ATOM 1919 O O . ALA A 1 251 ? -21.989 2.562 14.878 1.00 94.75 251 ALA A O 1
ATOM 1920 N N . MET A 1 252 ? -22.284 4.536 13.819 1.00 95.31 252 MET A N 1
ATOM 1921 C CA . MET A 1 252 ? -21.986 4.044 12.468 1.00 95.31 252 MET A CA 1
ATOM 1922 C C . MET A 1 252 ? -20.526 4.209 12.067 1.00 95.31 252 MET A C 1
ATOM 1924 O O . MET A 1 252 ? -20.042 3.451 11.231 1.00 95.31 252 MET A O 1
ATOM 1928 N N . PHE A 1 253 ? -19.828 5.176 12.655 1.00 96.06 253 PHE A N 1
ATOM 1929 C CA . PHE A 1 253 ? -18.413 5.407 12.420 1.00 96.06 253 PHE A CA 1
ATOM 1930 C C . PHE A 1 253 ? -17.744 5.985 13.667 1.00 96.06 253 PHE A C 1
ATOM 1932 O O . PHE A 1 253 ? -18.421 6.464 14.580 1.00 96.06 253 PHE A O 1
ATOM 1939 N N . VAL A 1 254 ? -16.419 5.926 13.693 1.00 96.38 254 VAL A N 1
ATOM 1940 C CA . VAL A 1 254 ? -15.571 6.572 14.694 1.00 96.38 254 VAL A CA 1
ATOM 1941 C C . VAL A 1 254 ? -14.248 6.958 14.047 1.00 96.38 254 VAL A C 1
ATOM 1943 O O . VAL A 1 254 ? -13.756 6.248 13.166 1.00 96.38 254 VAL A O 1
ATOM 1946 N N . ASP A 1 255 ? -13.696 8.086 14.478 1.00 96.44 255 ASP A N 1
ATOM 1947 C CA . ASP A 1 255 ? -12.376 8.529 14.052 1.00 96.44 255 ASP A CA 1
ATOM 1948 C C . ASP A 1 255 ? -11.327 8.108 15.079 1.00 96.44 255 ASP A C 1
ATOM 1950 O O . ASP A 1 255 ? -11.598 8.000 16.277 1.00 96.44 255 ASP A O 1
ATOM 1954 N N . ALA A 1 256 ? -10.118 7.837 14.609 1.00 97.19 256 ALA A N 1
ATOM 1955 C CA . ALA A 1 256 ? -9.001 7.430 15.439 1.00 97.19 256 ALA A CA 1
ATOM 1956 C C . ALA A 1 256 ? -7.696 8.009 14.897 1.00 97.19 256 ALA A C 1
ATOM 1958 O O . ALA A 1 256 ? -7.521 8.164 13.692 1.00 97.19 256 ALA A O 1
ATOM 1959 N N . ASP A 1 257 ? -6.761 8.300 15.789 1.00 97.06 257 ASP A N 1
ATOM 1960 C CA . ASP A 1 257 ? -5.380 8.597 15.431 1.00 97.06 257 ASP A CA 1
ATOM 1961 C C . ASP A 1 257 ? -4.509 7.422 15.862 1.00 97.06 257 ASP A C 1
ATOM 1963 O O . ASP A 1 257 ? -4.651 6.920 16.977 1.00 97.06 257 ASP A O 1
ATOM 1967 N N . VAL A 1 258 ? -3.617 6.988 14.976 1.00 97.44 258 VAL A N 1
ATOM 1968 C CA . VAL A 1 258 ? -2.551 6.039 15.291 1.00 97.44 258 VAL A CA 1
ATOM 1969 C C . VAL A 1 258 ? -1.216 6.712 15.057 1.00 97.44 258 VAL A C 1
ATOM 1971 O O . VAL A 1 258 ? -1.018 7.340 14.017 1.00 97.44 258 VAL A O 1
ATOM 1974 N N . THR A 1 259 ? -0.283 6.562 15.990 1.00 96.94 259 THR A N 1
ATOM 1975 C CA . THR A 1 259 ? 1.061 7.135 15.905 1.00 96.94 259 THR A CA 1
ATOM 1976 C C . THR A 1 259 ? 2.111 6.042 16.059 1.00 96.94 259 THR A C 1
ATOM 1978 O O . THR A 1 259 ? 2.050 5.232 16.984 1.00 96.94 259 THR A O 1
ATOM 1981 N N . LEU A 1 260 ? 3.077 6.025 15.136 1.00 95.69 260 LEU A N 1
ATOM 1982 C CA . LEU A 1 260 ? 4.293 5.222 15.240 1.00 95.69 260 LEU A CA 1
ATOM 1983 C C . LEU A 1 260 ? 5.451 6.150 15.595 1.00 95.69 260 LEU A C 1
ATOM 1985 O O . LEU A 1 260 ? 5.914 6.926 14.758 1.00 95.69 260 LEU A O 1
ATOM 1989 N N . ASP A 1 261 ? 5.916 6.052 16.835 1.00 94.81 261 ASP A N 1
ATOM 1990 C CA . ASP A 1 261 ? 7.040 6.821 17.352 1.00 94.81 261 ASP A CA 1
ATOM 1991 C C . ASP A 1 261 ? 8.313 5.963 17.336 1.00 94.81 261 ASP A C 1
ATOM 1993 O O . ASP A 1 261 ? 8.417 4.956 18.040 1.00 94.81 261 ASP A O 1
ATOM 1997 N N . TYR A 1 262 ? 9.273 6.335 16.486 1.00 93.81 262 TYR A N 1
ATOM 1998 C CA . TYR A 1 262 ? 10.523 5.598 16.297 1.00 93.81 262 TYR A CA 1
ATOM 1999 C C . TYR A 1 262 ? 11.610 6.137 17.220 1.00 93.81 262 TYR A C 1
ATOM 2001 O O . TYR A 1 262 ? 12.012 7.296 17.091 1.00 93.81 262 TYR A O 1
ATOM 2009 N N . ASN A 1 263 ? 12.173 5.249 18.041 1.00 94.19 263 ASN A N 1
ATOM 2010 C CA . ASN A 1 263 ? 13.074 5.579 19.150 1.00 94.19 263 ASN A CA 1
ATOM 2011 C C . ASN A 1 263 ? 12.417 6.568 20.135 1.00 94.19 263 ASN A C 1
ATOM 2013 O O . ASN A 1 263 ? 12.918 7.684 20.306 1.00 94.19 263 ASN A O 1
ATOM 2017 N N . PRO A 1 264 ? 11.278 6.176 20.737 1.00 94.12 264 PRO A N 1
ATOM 2018 C CA . PRO A 1 264 ? 10.459 7.063 21.553 1.00 94.12 264 PRO A CA 1
ATOM 2019 C C . PRO A 1 264 ? 11.236 7.604 22.758 1.00 94.12 264 PRO A C 1
ATOM 2021 O O . PRO A 1 264 ? 11.966 6.874 23.433 1.00 94.12 264 PRO A O 1
ATOM 2024 N N . VAL A 1 265 ? 11.029 8.886 23.068 1.00 91.00 265 VAL A N 1
ATOM 2025 C CA . VAL A 1 265 ? 11.557 9.542 24.274 1.00 91.00 265 VAL A CA 1
ATOM 2026 C C . VAL A 1 265 ? 10.392 10.116 25.071 1.00 91.00 265 VAL A C 1
ATOM 2028 O O . VAL A 1 265 ? 9.537 10.810 24.529 1.00 91.00 265 VAL A O 1
ATOM 2031 N N . GLY A 1 266 ? 10.371 9.852 26.377 1.00 90.62 266 GLY A N 1
ATOM 2032 C CA . GLY A 1 266 ? 9.302 10.308 27.266 1.00 90.62 266 GLY A CA 1
ATOM 2033 C C . GLY A 1 266 ? 8.113 9.348 27.331 1.00 90.62 266 GLY A C 1
ATOM 2034 O O . GLY A 1 266 ? 8.209 8.169 26.971 1.00 90.62 266 GLY A O 1
ATOM 2035 N N . VAL A 1 267 ? 6.991 9.852 27.843 1.00 90.38 267 VAL A N 1
ATOM 2036 C CA . VAL A 1 267 ? 5.775 9.068 28.104 1.00 90.38 267 VAL A CA 1
ATOM 2037 C C . VAL A 1 267 ? 4.691 9.343 27.050 1.00 90.38 267 VAL A C 1
ATOM 2039 O O . VAL A 1 267 ? 4.665 10.443 26.498 1.00 90.38 267 VAL A O 1
ATOM 2042 N N . PRO A 1 268 ? 3.814 8.365 26.754 1.00 91.56 268 PRO A N 1
ATOM 2043 C CA . PRO A 1 268 ? 2.647 8.558 25.888 1.00 91.56 268 PRO A CA 1
ATOM 2044 C C . PRO A 1 268 ? 1.726 9.691 26.363 1.00 91.56 268 PRO A C 1
ATOM 2046 O O . PRO A 1 268 ? 1.732 10.049 27.544 1.00 91.56 268 PRO A O 1
ATOM 2049 N N . GLY A 1 269 ? 0.910 10.230 25.452 1.00 90.31 269 GLY A N 1
ATOM 2050 C CA . GLY A 1 269 ? -0.122 11.203 25.803 1.00 90.31 269 GLY A CA 1
ATOM 2051 C C . GLY A 1 269 ? -1.174 10.612 26.746 1.00 90.31 269 GLY A C 1
ATOM 2052 O O . GLY A 1 269 ? -1.381 9.404 26.785 1.00 90.31 269 GLY A O 1
ATOM 2053 N N . GLN A 1 270 ? -1.863 11.471 27.500 1.00 89.06 270 GLN A N 1
ATOM 2054 C CA . GLN A 1 270 ? -2.831 11.042 28.518 1.00 89.06 270 GLN A CA 1
ATOM 2055 C C . GLN A 1 270 ? -3.967 10.166 27.957 1.00 89.06 270 GLN A C 1
ATOM 2057 O O . GLN A 1 270 ? -4.379 9.216 28.618 1.00 89.06 270 GLN A O 1
ATOM 2062 N N . ASP A 1 271 ? -4.437 10.467 26.744 1.00 91.25 271 ASP A N 1
ATOM 2063 C CA . ASP A 1 271 ? -5.530 9.741 26.080 1.00 91.25 271 ASP A CA 1
ATOM 2064 C C . ASP A 1 271 ? -5.034 8.644 25.124 1.00 91.25 271 ASP A C 1
ATOM 2066 O O . ASP A 1 271 ? -5.830 7.993 24.444 1.00 91.25 271 ASP A O 1
ATOM 2070 N N . ASP A 1 272 ? -3.717 8.450 25.034 1.00 94.44 272 ASP A N 1
ATOM 2071 C CA . ASP A 1 272 ? -3.125 7.468 24.140 1.00 94.44 272 ASP A CA 1
ATOM 2072 C C . ASP A 1 272 ? -3.189 6.070 24.771 1.00 94.44 272 ASP A C 1
ATOM 2074 O O . ASP A 1 272 ? -2.669 5.815 25.859 1.00 94.44 272 ASP A O 1
ATOM 2078 N N . VAL A 1 273 ? -3.765 5.117 24.043 1.00 97.19 273 VAL A N 1
ATOM 2079 C CA . VAL A 1 273 ? -3.669 3.694 24.370 1.00 97.19 273 VAL A CA 1
ATOM 2080 C C . VAL A 1 273 ? -2.393 3.142 23.748 1.00 97.19 273 VAL A C 1
ATOM 2082 O O . VAL A 1 273 ? -2.177 3.245 22.539 1.00 97.19 273 VAL A O 1
ATOM 2085 N N . VAL A 1 274 ? -1.541 2.537 24.572 1.00 96.94 274 VAL A N 1
ATOM 2086 C CA . VAL A 1 274 ? -0.273 1.938 24.140 1.00 96.94 274 VAL A CA 1
ATOM 2087 C C . VAL A 1 274 ? -0.505 0.497 23.690 1.00 96.94 274 VAL A C 1
ATOM 2089 O O . VAL A 1 274 ? -0.920 -0.343 24.484 1.00 96.94 274 VAL A O 1
ATOM 2092 N N . PHE A 1 275 ? -0.206 0.203 22.425 1.00 96.38 275 PHE A N 1
ATOM 2093 C CA . PHE A 1 275 ? -0.312 -1.145 21.847 1.00 96.38 275 PHE A CA 1
ATOM 2094 C C . PHE A 1 275 ? 1.042 -1.849 21.749 1.00 96.38 275 PHE A C 1
ATOM 2096 O O . PHE A 1 275 ? 1.118 -3.074 21.829 1.00 96.38 275 PHE A O 1
ATOM 2103 N N . LEU A 1 276 ? 2.112 -1.074 21.573 1.00 95.44 276 LEU A N 1
ATOM 2104 C CA . LEU A 1 276 ? 3.489 -1.549 21.580 1.00 95.44 276 LEU A CA 1
ATOM 2105 C C . LEU A 1 276 ? 4.365 -0.483 22.234 1.00 95.44 276 LEU A C 1
ATOM 2107 O O . LEU A 1 276 ? 4.258 0.688 21.879 1.00 95.44 276 LEU A O 1
ATOM 2111 N N . ASP A 1 277 ? 5.249 -0.892 23.139 1.00 95.44 277 ASP A N 1
ATOM 2112 C CA . ASP A 1 277 ? 6.263 -0.017 23.728 1.00 95.44 277 ASP A CA 1
ATOM 2113 C C . ASP A 1 277 ? 7.598 -0.760 23.751 1.00 95.44 277 ASP A C 1
ATOM 2115 O O . ASP A 1 277 ? 7.802 -1.689 24.534 1.00 95.44 277 ASP A O 1
ATOM 2119 N N . GLN A 1 278 ? 8.470 -0.428 22.803 1.00 95.25 278 GLN A N 1
ATOM 2120 C CA . GLN A 1 278 ? 9.805 -1.000 22.654 1.00 95.25 278 GLN A CA 1
ATOM 2121 C C . GLN A 1 278 ? 10.825 0.134 22.496 1.00 95.25 278 GLN A C 1
ATOM 2123 O O . GLN A 1 278 ? 10.472 1.198 21.985 1.00 95.25 278 GLN A O 1
ATOM 2128 N N . PRO A 1 279 ? 12.111 -0.086 22.840 1.00 94.69 279 PRO A N 1
ATOM 2129 C CA . PRO A 1 279 ? 13.140 0.952 22.729 1.00 94.69 279 PRO A CA 1
ATOM 2130 C C . PRO A 1 279 ? 13.265 1.575 21.333 1.00 94.69 279 PRO A C 1
ATOM 2132 O O . PRO A 1 279 ? 13.653 2.730 21.202 1.00 94.69 279 PRO A O 1
ATOM 2135 N N . THR A 1 280 ? 12.950 0.812 20.286 1.00 95.00 280 THR A N 1
ATOM 2136 C CA . THR A 1 280 ? 13.064 1.240 18.887 1.00 95.00 280 THR A CA 1
ATOM 2137 C C . THR A 1 280 ? 11.746 1.717 18.283 1.00 95.00 280 THR A C 1
ATOM 2139 O O . THR A 1 280 ? 11.766 2.390 17.252 1.00 95.00 280 THR A O 1
ATOM 2142 N N . LEU A 1 281 ? 10.606 1.381 18.890 1.00 95.31 281 LEU A N 1
ATOM 2143 C CA . LEU A 1 281 ? 9.287 1.686 18.348 1.00 95.31 281 LEU A CA 1
ATOM 2144 C C . LEU A 1 281 ? 8.216 1.647 19.438 1.00 95.31 281 LEU A C 1
ATOM 2146 O O . LEU A 1 281 ? 8.031 0.629 20.107 1.00 95.31 281 LEU A O 1
ATOM 2150 N N . ARG A 1 282 ? 7.436 2.720 19.521 1.00 96.69 282 ARG A N 1
ATOM 2151 C CA . ARG A 1 282 ? 6.171 2.766 20.248 1.00 96.69 282 ARG A CA 1
ATOM 2152 C C . ARG A 1 282 ? 5.023 2.956 19.266 1.00 96.69 282 ARG A C 1
ATOM 2154 O O . ARG A 1 282 ? 5.115 3.765 18.347 1.00 96.69 282 ARG A O 1
ATOM 2161 N N . ILE A 1 283 ? 3.942 2.210 19.475 1.00 97.25 283 ILE A N 1
ATOM 2162 C CA . ILE A 1 283 ? 2.698 2.365 18.722 1.00 97.25 283 ILE A CA 1
ATOM 2163 C C . ILE A 1 283 ? 1.591 2.730 19.701 1.00 97.25 283 ILE A C 1
ATOM 2165 O O . ILE A 1 283 ? 1.254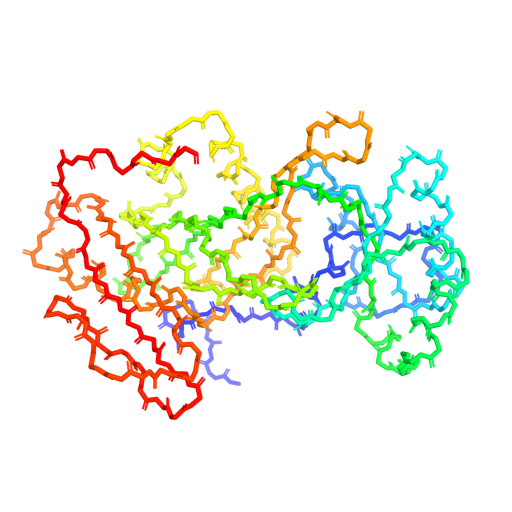 1.941 20.591 1.00 97.25 283 ILE A O 1
ATOM 2169 N N . THR A 1 284 ? 1.024 3.917 19.515 1.00 97.75 284 THR A N 1
ATOM 2170 C CA . THR A 1 284 ? -0.128 4.402 20.274 1.00 97.75 284 THR A CA 1
ATOM 2171 C C . THR A 1 284 ? -1.316 4.630 19.361 1.00 97.75 284 THR A C 1
ATOM 2173 O O . THR A 1 284 ? -1.154 4.927 18.177 1.00 97.75 284 THR A O 1
ATOM 2176 N N . ALA A 1 285 ? -2.518 4.504 19.911 1.00 97.88 285 ALA A N 1
ATOM 2177 C CA . ALA A 1 285 ? -3.729 4.938 19.239 1.00 97.88 285 ALA A CA 1
ATOM 2178 C C . ALA A 1 285 ? -4.711 5.571 20.217 1.00 97.88 285 ALA A C 1
ATOM 2180 O O . ALA A 1 285 ? -4.716 5.243 21.402 1.00 97.88 285 ALA A O 1
ATOM 2181 N N . LYS A 1 286 ? -5.576 6.441 19.707 1.00 96.69 286 LYS A N 1
ATOM 2182 C CA . LYS A 1 286 ? -6.691 7.015 20.460 1.00 96.69 286 LYS A CA 1
ATOM 2183 C C . LYS A 1 286 ? -7.887 7.254 19.562 1.00 96.69 286 LYS A C 1
ATOM 2185 O O . LYS A 1 286 ? -7.734 7.454 18.359 1.00 96.69 286 LYS A O 1
ATOM 2190 N N . LEU A 1 287 ? -9.072 7.258 20.158 1.00 96.31 287 LEU A N 1
ATOM 2191 C CA . LEU A 1 287 ? -10.280 7.695 19.469 1.00 96.31 287 LEU A CA 1
ATOM 2192 C C . LEU A 1 287 ? -10.301 9.223 19.416 1.00 96.31 287 LEU A C 1
ATOM 2194 O O . LEU A 1 287 ? -9.966 9.890 20.393 1.00 96.31 287 LEU A O 1
ATOM 2198 N N . LEU A 1 288 ? -10.698 9.767 18.275 1.00 91.88 288 LEU A N 1
ATOM 2199 C CA . LEU A 1 288 ? -10.965 11.185 18.089 1.00 91.88 288 LEU A CA 1
ATOM 2200 C C . LEU A 1 288 ? -12.477 11.371 18.264 1.00 91.88 288 LEU A C 1
ATOM 2202 O O . LEU A 1 288 ? -13.262 10.626 17.675 1.00 91.88 288 LEU A O 1
ATOM 2206 N N . GLU A 1 289 ? -12.901 12.295 19.129 1.00 68.31 289 GLU A N 1
ATOM 2207 C CA . GLU A 1 289 ? -14.325 12.474 19.435 1.00 68.31 289 GLU A CA 1
ATOM 2208 C C . GLU A 1 289 ? -15.166 12.711 18.167 1.00 68.31 289 GLU A C 1
ATOM 2210 O O . GLU A 1 289 ? -14.850 13.538 17.309 1.00 68.31 289 GLU A O 1
ATOM 2215 N N . VAL A 1 290 ? -16.265 11.959 18.075 1.00 63.06 290 VAL A N 1
ATOM 2216 C CA . VAL A 1 290 ? -17.185 11.920 16.937 1.00 63.06 290 VAL A CA 1
ATOM 2217 C C . VAL A 1 290 ? -18.182 13.070 17.061 1.00 63.06 290 VAL A C 1
ATOM 2219 O O . VAL A 1 290 ? -19.213 12.898 17.695 1.00 63.06 290 VAL A O 1
ATOM 2222 N N . ASP A 1 291 ? -17.853 14.239 16.504 1.00 47.25 291 ASP A N 1
ATOM 2223 C CA . ASP A 1 291 ? -18.855 15.254 16.091 1.00 47.25 291 ASP A CA 1
ATOM 2224 C C . ASP A 1 291 ? -18.291 16.444 15.291 1.00 47.25 291 ASP A C 1
ATOM 2226 O O . ASP A 1 291 ? -19.004 17.391 14.956 1.00 47.25 291 ASP A O 1
ATOM 2230 N N . LYS A 1 292 ? -17.006 16.424 14.932 1.00 41.00 292 LYS A N 1
ATOM 2231 C CA . LYS A 1 292 ? -16.427 17.412 14.020 1.00 41.00 292 LYS A CA 1
ATOM 2232 C C . LYS A 1 292 ? -15.833 16.649 12.859 1.00 41.00 292 LYS A C 1
ATOM 2234 O O . LYS A 1 292 ? -15.030 15.754 13.084 1.00 41.00 292 LYS A O 1
ATOM 2239 N N . GLN A 1 293 ? -16.264 16.971 11.638 1.00 39.06 293 GLN A N 1
ATOM 2240 C CA . GLN A 1 293 ? -15.631 16.487 10.414 1.00 39.06 293 GLN A CA 1
ATOM 2241 C C . GLN A 1 293 ? -14.114 16.613 10.589 1.00 39.06 293 GLN A C 1
ATOM 2243 O O . GLN A 1 293 ? -13.595 17.728 10.615 1.00 39.06 293 GLN A O 1
ATOM 2248 N N . ALA A 1 294 ? -13.411 15.492 10.775 1.00 42.41 294 ALA A N 1
ATOM 2249 C CA . ALA A 1 294 ? -11.970 15.475 10.624 1.00 42.41 294 ALA A CA 1
ATOM 2250 C C . ALA A 1 294 ? -11.722 15.914 9.183 1.00 42.41 294 ALA A C 1
ATOM 2252 O O . ALA A 1 294 ? -12.127 15.231 8.239 1.00 42.41 294 ALA A O 1
ATOM 2253 N N . ILE A 1 295 ? -11.199 17.127 9.019 1.00 40.53 295 ILE A N 1
ATOM 2254 C CA . ILE A 1 295 ? -11.040 17.696 7.694 1.00 40.53 295 ILE A CA 1
ATOM 2255 C C . ILE A 1 295 ? -9.771 17.096 7.115 1.00 40.53 295 ILE A C 1
ATOM 2257 O O . ILE A 1 295 ? -8.659 17.494 7.459 1.00 40.53 295 ILE A O 1
ATOM 2261 N N . PHE A 1 296 ? -9.956 16.082 6.283 1.00 45.62 296 PHE A N 1
ATOM 2262 C CA . PHE A 1 296 ? -8.914 15.590 5.405 1.00 45.62 296 PHE A CA 1
ATOM 2263 C C . PHE A 1 296 ? -8.702 16.657 4.321 1.00 45.62 296 PHE A C 1
ATOM 2265 O O . PHE A 1 296 ? -9.450 16.710 3.347 1.00 45.62 296 PHE A O 1
ATOM 2272 N N . TYR A 1 297 ? -7.739 17.553 4.536 1.00 41.66 297 TYR A N 1
ATOM 2273 C CA . TYR A 1 297 ? -7.217 18.440 3.494 1.00 41.66 297 TYR A CA 1
ATOM 2274 C C . TYR A 1 297 ? -6.085 17.720 2.751 1.00 41.66 297 TYR A C 1
ATOM 2276 O O . TYR A 1 297 ? -5.142 17.259 3.430 1.00 41.66 297 TYR A O 1
#

Sequence (297 aa):
MGICTVDDFYGGAVRDLLHVSKTVLHNRVGRATDGPAAYSPSFAATVSDIVLPGFAFFTIKEGYAAFNELSRRGYLARLKRSDESGGAGQNVVLGEKHMTSLLKQIDQIELRRKGLVLETNLNACRTVSAGIFFVDGQVYSQLACQKDIQRGDRTIYGGAVMKICRGGFENLFRFGSCGENVELAIRQARSMHEAMGYFDPLLSRASYDVLQGETSNGEFLSGVTDITCRLGGSSPAEVLALDYFRRKPGAMFVDADVTLDYNPVGVPGQDDVVFLDQPTLRITAKLLEVDKQAIFY

Secondary structure (DSSP, 8-state):
----SGGG-SSEE-SSGGGGSGGGGS--SSS--S--TT--HHHHHHTTTSB-SEEEESSHHHHHHHHHHHHHTTPPEEEEESS--TTTTEEEE-SHHHHHHHHHTS-HHHHHHH-EEEEEPPEEEEEEEEEEEEETTEEEEEEEEEEEEEETTEEEEEEEEEEEEESSHHHHHHHH--SHHHHHHHHHHHHHHHHGGGG--EESEEEEEEEEEE-TTS-EEEEEEEEE-S--TTHHHHHHHHHHHHH-TT--EEEEEEEEEES--S---TTPEEEEEETTEEEEEEEEPTTS-----

Radius of gyration: 19.44 Å; Cα contacts (8 Å, |Δi|>4): 635; chains: 1; bounding box: 50×44×53 Å

Foldseek 3Di:
DPDDALAVDAFKDFPDVLLFWLQLCAAFPDDPPAADPPRDNVLNVLLVQFAFAKHWALALVRLVVGCVVCVVVVFFKKKAFTPDDFQPRIDGQPDDVSSVVSVVPDDSVSSRHNTIMIGGDFDPKWKWKKKWAAYPNWIKIKIWTFDWDDDPPTTGTFFTKMKMFTDDLVLCLVPVDQDDLSNSNSVSFVSVVVSSCVRVMRANIKMWIWMWHATPVRDTDIHTRGITRDDDLHVVVVVVFVVVCVVPVPDGMWIKTKGKDAQDDDDDDPQWDWPDDDRGITITMHTDDPDDPPNPD

Organism: NCBI:txid1802510